Protein AF-A0AAU9XMS5-F1 (afdb_monomer)

Organism: NCBI:txid46732

Radius of gyration: 19.82 Å; Cα contacts (8 Å, |Δ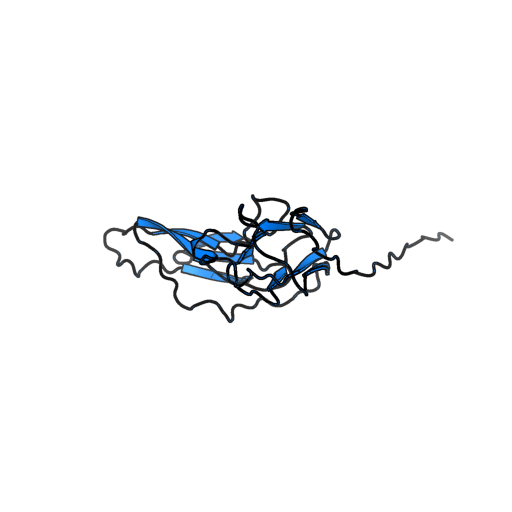i|>4): 409; chains: 1; bounding box: 49×38×70 Å

Foldseek 3Di:
DDDDDDDDDPDPFDWDFPQDCPVFKAFADFQWKKKWWWWKFQDPPDDDQQVVVQWWKWKFQDGDPVGATLDIDTDGTGHGDIAIHLTGMMGMDTGPVRRMDIDPPGTMTTDRQVDKFDKDQPPDDPDDDFDAQDWGKDFGNIHMPNQWWKFKDWPNHTDDTGSHRIDIDHQYDDPPDPSPPTDIDIDTD

Solvent-accessible surface area (backbone atoms only — not comparable to full-atom values): 11090 Å² total; per-residue (Å²): 135,90,80,81,88,77,84,82,81,84,76,80,82,62,74,42,73,59,85,59,76,85,68,40,56,50,75,43,53,88,69,17,15,32,41,33,36,38,16,39,29,41,61,84,89,55,85,83,50,39,65,81,69,64,37,36,41,38,35,22,45,20,75,45,92,86,33,39,42,60,45,77,48,58,54,55,73,45,72,78,47,70,51,41,12,68,35,32,25,28,15,47,43,64,27,95,80,59,70,66,44,79,40,88,53,36,33,34,34,58,38,54,64,88,62,68,43,76,73,43,60,93,81,55,72,95,73,84,91,72,54,76,75,34,84,30,70,51,79,45,70,72,42,28,31,43,33,40,36,30,36,32,22,55,74,82,45,79,76,44,80,39,56,33,28,62,45,81,45,72,44,64,86,53,91,93,51,66,94,82,69,80,50,71,46,79,43,81,87

Mean predicted aligned error: 8.68 Å

Secondary structure (DSSP, 8-state):
-------------PPEE---TTS-EEE--TTEEEEEEEEEE--TTS-S-TTTTT--EEEEESSSTTSEEEEEE--SEEEEEEEE-SSSEEEEEE-TT--PEEEEEEEEEEEETTS-EEEE-TT--S-----TTSEEEEE---EEESPPPEEEEETTEEEEEES-SEEEEE----TTS-TT---EEEEE-

InterPro domains:
  IPR000859 CUB domain [PF00431] (52-95)
  IPR013783 Immunoglobulin-like fold [G3DSA:2.60.40.10] (119-176)
  IPR035914 Spermadhesin, CUB domain superfamily [G3DSA:2.60.120.290] (7-112)
  IPR035914 Spermadhesin, CUB domain superfamily [SSF49854] (39-95)
  IPR036179 Immunoglobulin-like domain superfamily [SSF48726] (120-174)

pLDDT: mean 82.19, std 15.3, range [32.88, 95.81]

Structure (mmCIF, N/CA/C/O backbone):
data_AF-A0AAU9XMS5-F1
#
_entry.id   AF-A0AAU9XMS5-F1
#
loop_
_atom_site.group_PDB
_atom_site.id
_atom_site.type_symbol
_atom_site.label_atom_id
_atom_site.label_alt_id
_atom_site.label_comp_id
_atom_site.label_asym_id
_atom_site.label_entity_id
_atom_site.label_seq_id
_atom_site.pdbx_PDB_ins_code
_atom_site.Cartn_x
_atom_site.Cartn_y
_atom_site.Cartn_z
_atom_site.occupancy
_atom_site.B_iso_or_equiv
_atom_site.auth_seq_id
_atom_site.auth_comp_id
_atom_site.auth_asym_id
_atom_site.auth_atom_id
_atom_site.pdbx_PDB_model_num
ATOM 1 N N . MET A 1 1 ? 10.880 -22.302 -50.144 1.00 43.00 1 MET A N 1
ATOM 2 C CA . MET A 1 1 ? 10.849 -22.512 -48.681 1.00 43.00 1 MET A CA 1
ATOM 3 C C . MET A 1 1 ? 10.262 -21.270 -48.032 1.00 43.00 1 MET A C 1
ATOM 5 O O . MET A 1 1 ? 10.709 -20.180 -48.358 1.00 43.00 1 MET A O 1
ATOM 9 N N . LEU A 1 2 ? 9.232 -21.425 -47.195 1.00 32.88 2 LEU A N 1
ATOM 10 C CA . LEU A 1 2 ? 8.657 -20.337 -46.399 1.00 32.88 2 LEU A CA 1
ATOM 11 C C . LEU A 1 2 ? 9.494 -20.171 -45.129 1.00 32.88 2 LEU A C 1
ATOM 13 O O . LEU A 1 2 ? 9.656 -21.129 -44.379 1.00 32.88 2 LEU A O 1
ATOM 17 N N . TYR A 1 3 ? 10.008 -18.968 -44.899 1.00 42.84 3 TYR A N 1
ATOM 18 C CA . TYR A 1 3 ? 10.656 -18.602 -43.644 1.00 42.84 3 TYR A CA 1
ATOM 19 C C . TYR A 1 3 ? 9.717 -17.688 -42.865 1.00 42.84 3 TYR A C 1
ATOM 21 O O . TYR A 1 3 ? 9.217 -16.702 -43.403 1.00 42.84 3 TYR A O 1
ATOM 29 N N . VAL A 1 4 ? 9.477 -18.032 -41.601 1.00 40.06 4 VAL A N 1
ATOM 30 C CA . VAL A 1 4 ? 8.746 -17.189 -40.654 1.00 40.06 4 VAL A CA 1
ATOM 31 C C . VAL A 1 4 ? 9.768 -16.569 -39.716 1.00 40.06 4 VAL A C 1
ATOM 33 O O . VAL A 1 4 ? 10.530 -17.274 -39.057 1.00 40.06 4 VAL A O 1
ATOM 36 N N . SER A 1 5 ? 9.792 -15.243 -39.664 1.00 36.50 5 SER A N 1
ATOM 37 C CA . SER A 1 5 ? 10.568 -14.490 -38.689 1.00 36.50 5 SER A CA 1
ATOM 38 C 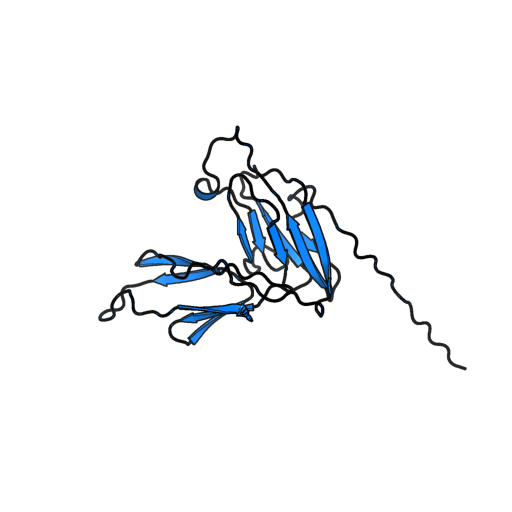C . SER A 1 5 ? 9.830 -14.485 -37.350 1.00 36.50 5 SER A C 1
ATOM 40 O O . SER A 1 5 ? 8.750 -13.915 -37.211 1.00 36.50 5 SER A O 1
ATOM 42 N N . VAL A 1 6 ? 10.426 -15.129 -36.346 1.00 45.91 6 VAL A N 1
ATOM 43 C CA . VAL A 1 6 ? 9.969 -15.065 -34.954 1.00 45.91 6 VAL A CA 1
ATOM 44 C C . VAL A 1 6 ? 10.848 -14.054 -34.227 1.00 45.91 6 VAL A C 1
ATOM 46 O O . VAL A 1 6 ? 12.042 -14.277 -34.039 1.00 45.91 6 VAL A O 1
ATOM 49 N N . ALA A 1 7 ? 10.270 -12.920 -33.838 1.00 38.06 7 ALA A N 1
ATOM 50 C CA . ALA A 1 7 ? 10.965 -11.936 -33.020 1.00 38.06 7 ALA A CA 1
ATOM 51 C C . ALA A 1 7 ? 10.996 -12.409 -31.559 1.00 38.06 7 ALA A C 1
ATOM 53 O O . ALA A 1 7 ? 9.951 -12.557 -30.926 1.00 38.06 7 ALA A O 1
ATOM 54 N N . ILE A 1 8 ? 12.192 -12.623 -31.008 1.00 43.31 8 ILE A N 1
ATOM 55 C CA . ILE A 1 8 ? 12.374 -12.855 -29.572 1.00 43.31 8 ILE A CA 1
ATOM 56 C C . ILE A 1 8 ? 12.516 -11.488 -28.906 1.00 43.31 8 ILE A C 1
ATOM 58 O O . ILE A 1 8 ? 13.516 -10.795 -29.089 1.00 43.31 8 ILE A O 1
ATOM 62 N N . LYS A 1 9 ? 11.508 -11.086 -28.130 1.00 40.91 9 LYS A N 1
ATOM 63 C CA . LYS A 1 9 ? 11.591 -9.890 -27.291 1.00 40.91 9 LYS A CA 1
ATOM 64 C C . LYS A 1 9 ? 12.276 -10.276 -25.978 1.00 40.91 9 LYS A C 1
ATOM 66 O O . LYS A 1 9 ? 11.655 -10.883 -25.111 1.00 40.91 9 LYS A O 1
ATOM 71 N N . VAL A 1 10 ? 13.565 -9.971 -25.847 1.00 44.84 10 VAL A N 1
ATOM 72 C CA . VAL A 1 10 ? 14.288 -10.128 -24.576 1.00 44.84 10 VAL A CA 1
ATOM 73 C C . VAL A 1 10 ? 13.918 -8.942 -23.687 1.00 44.84 10 VAL A C 1
ATOM 75 O O . VAL A 1 10 ? 14.431 -7.841 -23.865 1.00 44.84 10 VAL A O 1
ATOM 78 N N . GLU A 1 11 ? 12.978 -9.138 -22.767 1.00 51.47 11 GLU A N 1
ATOM 79 C CA . GLU A 1 11 ? 12.562 -8.109 -21.812 1.00 51.47 11 GLU A CA 1
ATOM 80 C C . GLU A 1 11 ? 13.334 -8.340 -20.506 1.00 51.47 11 GLU A C 1
ATOM 82 O O . GLU A 1 11 ? 13.018 -9.226 -19.714 1.00 51.47 11 GLU A O 1
ATOM 87 N N . VAL A 1 12 ? 14.413 -7.580 -20.297 1.00 51.91 12 VAL A N 1
ATOM 88 C CA . VAL A 1 12 ? 15.049 -7.498 -18.977 1.00 51.91 12 VAL A CA 1
ATOM 89 C C . VAL A 1 12 ? 14.040 -6.790 -18.074 1.00 51.91 12 VAL A C 1
ATOM 91 O O . VAL A 1 12 ? 13.843 -5.586 -18.220 1.00 51.91 12 VAL A O 1
ATOM 94 N N . GLN A 1 13 ? 13.359 -7.527 -17.188 1.00 58.94 13 GLN A N 1
ATOM 95 C CA . GLN A 1 13 ? 12.472 -6.956 -16.164 1.00 58.94 13 GLN A CA 1
ATOM 96 C C . GLN A 1 13 ? 13.302 -6.054 -15.242 1.00 58.94 13 GLN A C 1
ATOM 98 O O . GLN A 1 13 ? 13.871 -6.503 -14.248 1.00 58.94 13 GLN A O 1
ATOM 103 N N . SER A 1 14 ? 13.438 -4.780 -15.606 1.00 65.06 14 SER A N 1
ATOM 104 C CA . SER A 1 14 ? 14.148 -3.803 -14.796 1.00 65.06 14 SER A CA 1
ATOM 105 C C . SER A 1 14 ? 13.230 -3.289 -13.692 1.00 65.06 14 SER A C 1
ATOM 107 O O . SER A 1 14 ? 12.053 -2.984 -13.905 1.00 65.06 14 SER A O 1
ATOM 109 N N . ARG A 1 15 ? 13.784 -3.192 -12.482 1.00 85.06 15 ARG A N 1
ATOM 110 C CA . ARG A 1 15 ? 13.122 -2.527 -11.361 1.00 85.06 15 ARG A CA 1
ATOM 111 C C . ARG A 1 15 ? 12.910 -1.059 -11.699 1.00 85.06 15 ARG A C 1
ATOM 113 O O . ARG A 1 15 ? 13.846 -0.370 -12.099 1.00 85.06 15 ARG A O 1
ATOM 120 N N . GLN A 1 16 ? 11.694 -0.577 -11.485 1.00 88.75 16 GLN A N 1
ATOM 121 C CA . GLN A 1 16 ? 11.339 0.828 -11.631 1.00 88.75 16 GLN A CA 1
ATOM 122 C C . GLN A 1 16 ? 11.273 1.470 -10.247 1.00 88.75 16 GLN A C 1
ATOM 124 O O . GLN A 1 16 ? 10.593 0.960 -9.358 1.00 88.75 16 GLN A O 1
ATOM 129 N N . TYR A 1 17 ? 11.986 2.578 -10.047 1.00 86.88 17 TYR A N 1
ATOM 130 C CA . TYR A 1 17 ? 12.031 3.259 -8.754 1.00 86.88 17 TYR A CA 1
ATOM 131 C C . TYR A 1 17 ? 10.806 4.146 -8.531 1.00 86.88 17 TYR A C 1
ATOM 133 O O . TYR A 1 17 ? 10.416 4.937 -9.390 1.00 86.88 17 TYR A O 1
ATOM 141 N N . ILE A 1 18 ? 10.244 4.059 -7.330 1.00 86.25 18 ILE A N 1
ATOM 142 C CA . ILE A 1 18 ? 9.169 4.926 -6.851 1.00 86.25 18 ILE A CA 1
ATOM 143 C C . ILE A 1 18 ? 9.845 6.104 -6.155 1.00 86.25 18 ILE A C 1
ATOM 145 O O . ILE A 1 18 ? 10.183 6.028 -4.976 1.00 86.25 18 ILE A O 1
ATOM 149 N N . LEU A 1 19 ? 10.135 7.159 -6.914 1.00 73.19 19 LEU A N 1
ATOM 150 C CA . LEU A 1 19 ? 10.844 8.334 -6.394 1.00 73.19 19 LEU A CA 1
ATOM 151 C C . LEU A 1 19 ? 9.895 9.310 -5.693 1.00 73.19 19 LEU A C 1
ATOM 153 O O . LEU A 1 19 ? 10.230 9.857 -4.652 1.00 73.19 19 LEU A O 1
ATOM 157 N N . HIS A 1 20 ? 8.709 9.503 -6.266 1.00 69.88 20 HIS A N 1
ATOM 158 C CA . HIS A 1 20 ? 7.680 10.403 -5.758 1.00 69.88 20 HIS A CA 1
ATOM 159 C C . HIS A 1 20 ? 6.329 9.710 -5.912 1.00 69.88 20 HIS A C 1
ATOM 161 O O . HIS A 1 20 ? 6.027 9.172 -6.980 1.00 69.88 20 HIS A O 1
ATOM 167 N N . LEU A 1 21 ? 5.500 9.738 -4.866 1.00 67.75 21 LEU A N 1
ATOM 168 C CA . LEU A 1 21 ? 4.153 9.156 -4.910 1.00 67.75 21 LEU A CA 1
ATOM 169 C C . LEU A 1 21 ? 3.166 10.002 -5.732 1.00 67.75 21 LEU A C 1
ATOM 171 O O . LEU A 1 21 ? 2.026 9.599 -5.903 1.00 67.75 21 LEU A O 1
ATOM 175 N N . GLU A 1 22 ? 3.604 11.130 -6.296 1.00 59.44 22 GLU A N 1
ATOM 176 C CA . GLU A 1 22 ? 2.797 12.033 -7.126 1.00 59.44 22 GLU A CA 1
ATOM 177 C C . GLU A 1 22 ? 2.320 11.392 -8.446 1.00 59.44 22 GLU A C 1
ATOM 179 O O . GLU A 1 22 ? 1.247 11.731 -8.942 1.00 59.44 22 GLU A O 1
ATOM 184 N N . LYS A 1 23 ? 3.048 10.400 -8.989 1.00 57.81 23 LYS A N 1
ATOM 185 C CA . LYS A 1 23 ? 2.584 9.556 -10.110 1.00 57.81 23 LYS A CA 1
ATOM 186 C C . LYS A 1 23 ? 1.890 8.310 -9.554 1.00 57.81 23 LYS A C 1
ATOM 188 O O . LYS A 1 23 ? 2.458 7.224 -9.526 1.00 57.81 23 LYS A O 1
ATOM 193 N N . THR A 1 24 ? 0.662 8.478 -9.074 1.00 75.94 24 THR A N 1
ATOM 194 C CA . THR A 1 24 ? -0.120 7.509 -8.275 1.00 75.94 24 THR A CA 1
ATOM 195 C C . THR A 1 24 ? -0.644 6.290 -9.058 1.00 75.94 24 THR A C 1
ATOM 197 O O . THR A 1 24 ? -1.705 5.758 -8.761 1.00 75.94 24 THR A O 1
ATOM 200 N N . GLN A 1 25 ? 0.080 5.797 -10.063 1.00 88.56 25 GLN A N 1
ATOM 201 C CA . GLN A 1 25 ? -0.262 4.576 -10.799 1.00 88.56 25 GLN A CA 1
ATOM 202 C C . GLN A 1 25 ? 1.012 3.833 -11.193 1.00 88.56 25 GLN A C 1
ATOM 204 O O . GLN A 1 25 ? 1.836 4.351 -11.944 1.00 88.56 25 GLN A O 1
ATOM 209 N N . LEU A 1 26 ? 1.149 2.596 -10.725 1.00 92.75 26 LEU A N 1
ATOM 210 C CA . LEU A 1 26 ? 2.189 1.671 -11.156 1.00 92.75 26 LEU A CA 1
ATOM 211 C C . LEU A 1 26 ? 1.631 0.808 -12.279 1.00 92.75 26 LEU A C 1
ATOM 213 O O . LEU A 1 26 ? 0.527 0.265 -12.168 1.00 92.75 26 LEU A O 1
ATOM 217 N N . LYS A 1 27 ? 2.398 0.673 -13.358 1.00 93.19 27 LYS A N 1
ATOM 218 C CA . LYS A 1 27 ? 1.985 -0.066 -14.548 1.00 93.19 27 LYS A CA 1
ATOM 219 C C . LYS A 1 27 ? 3.115 -0.949 -15.054 1.00 93.19 27 LYS A C 1
ATOM 221 O O . LYS A 1 27 ? 4.244 -0.490 -15.202 1.00 93.19 27 LYS A O 1
ATOM 226 N N . VAL A 1 28 ? 2.778 -2.196 -15.357 1.00 92.88 28 VAL A N 1
ATOM 227 C CA . VAL A 1 28 ? 3.687 -3.203 -15.932 1.00 92.88 28 VAL A CA 1
ATOM 228 C C . VAL A 1 28 ? 3.129 -3.733 -17.256 1.00 92.88 28 VAL A C 1
ATOM 230 O O . VAL A 1 28 ? 2.090 -3.252 -17.730 1.00 92.88 28 VAL A O 1
ATOM 233 N N . ALA A 1 29 ? 3.822 -4.675 -17.902 1.00 93.31 29 ALA A N 1
ATOM 234 C CA . ALA A 1 29 ? 3.362 -5.217 -19.173 1.00 93.31 29 ALA A CA 1
ATOM 235 C C . ALA A 1 29 ? 2.063 -6.022 -18.999 1.00 93.31 29 ALA A C 1
ATOM 237 O O . ALA A 1 29 ? 1.720 -6.523 -17.925 1.00 93.31 29 ALA A O 1
ATOM 238 N N . ARG A 1 30 ? 1.294 -6.154 -20.084 1.00 92.19 30 ARG A N 1
ATOM 239 C CA . ARG A 1 30 ? 0.121 -7.039 -20.081 1.00 92.19 30 ARG A CA 1
ATOM 240 C C . ARG A 1 30 ? 0.588 -8.488 -19.937 1.00 92.19 30 ARG A C 1
ATOM 242 O O . ARG A 1 30 ? 1.553 -8.883 -20.576 1.00 92.19 30 ARG A O 1
ATOM 249 N N . GLY A 1 31 ? -0.125 -9.273 -19.131 1.00 91.25 31 GLY A N 1
ATOM 250 C CA . GLY A 1 31 ? 0.289 -10.637 -18.773 1.00 91.25 31 GLY A CA 1
ATOM 251 C C . GLY A 1 31 ? 1.186 -10.703 -17.532 1.00 91.25 31 GLY A C 1
ATOM 252 O O . GLY A 1 31 ? 1.504 -11.798 -17.071 1.00 91.25 31 GLY A O 1
ATOM 253 N N . GLU A 1 32 ? 1.533 -9.551 -16.954 1.00 94.38 32 GLU A N 1
ATOM 254 C CA . GLU A 1 32 ? 2.237 -9.444 -15.681 1.00 94.38 32 GLU A CA 1
ATOM 255 C C . GLU A 1 32 ? 1.338 -8.858 -14.587 1.00 94.38 32 GLU A C 1
ATOM 257 O O . GLU A 1 32 ? 0.359 -8.153 -14.859 1.00 94.38 32 GLU A O 1
ATOM 262 N N . TYR A 1 33 ? 1.700 -9.126 -13.337 1.00 95.38 33 TYR A N 1
ATOM 263 C CA . TYR A 1 33 ? 1.223 -8.396 -12.173 1.00 95.38 33 TYR A CA 1
ATOM 264 C C . TYR A 1 33 ? 2.337 -7.526 -11.586 1.00 95.38 33 TYR A C 1
ATOM 266 O O . TYR A 1 33 ? 3.522 -7.814 -11.751 1.00 95.38 33 TYR A O 1
ATOM 274 N N . VAL A 1 34 ? 1.957 -6.444 -10.911 1.00 95.38 34 VAL A N 1
ATOM 275 C CA . VAL A 1 34 ? 2.887 -5.542 -10.228 1.00 95.38 34 VAL A CA 1
ATOM 276 C C . VAL A 1 34 ? 3.323 -6.196 -8.924 1.00 95.38 34 VAL A C 1
ATOM 278 O O . VAL A 1 34 ? 2.477 -6.512 -8.091 1.00 95.38 34 VAL A O 1
ATOM 281 N N . GLU A 1 35 ? 4.625 -6.358 -8.716 1.00 95.56 35 GLU A N 1
ATOM 282 C CA . GLU A 1 35 ? 5.223 -6.607 -7.405 1.00 95.56 35 GLU A CA 1
ATOM 283 C C . GLU A 1 35 ? 5.958 -5.344 -6.967 1.00 95.56 35 GLU A C 1
ATOM 285 O O . GLU A 1 35 ? 6.903 -4.902 -7.616 1.00 95.56 35 GLU A O 1
ATOM 290 N N . MET A 1 36 ? 5.505 -4.748 -5.870 1.00 93.56 36 MET A N 1
ATOM 291 C CA . MET A 1 36 ? 6.091 -3.546 -5.296 1.00 93.56 36 MET A CA 1
ATOM 292 C C . MET A 1 36 ? 6.782 -3.881 -3.981 1.00 93.56 36 MET A C 1
ATOM 294 O O . MET A 1 36 ? 6.213 -4.591 -3.153 1.00 93.56 36 MET A O 1
ATOM 298 N N . ALA A 1 37 ? 7.956 -3.292 -3.768 1.00 93.69 37 ALA A N 1
ATOM 299 C CA . ALA A 1 37 ? 8.632 -3.231 -2.484 1.00 93.69 37 ALA A CA 1
ATOM 300 C C . ALA A 1 37 ? 8.813 -1.764 -2.080 1.00 93.69 37 ALA A C 1
ATOM 302 O O . ALA A 1 37 ? 9.482 -0.993 -2.774 1.00 93.69 37 ALA A O 1
ATOM 303 N N . LEU A 1 38 ? 8.218 -1.391 -0.950 1.00 92.62 38 LEU A N 1
ATOM 304 C CA . LEU A 1 38 ? 8.226 -0.024 -0.452 1.00 92.62 38 LEU A CA 1
ATOM 305 C C . LEU A 1 38 ? 8.630 0.020 1.021 1.00 92.62 38 LEU A C 1
ATOM 307 O O . LEU A 1 38 ? 8.201 -0.806 1.826 1.00 92.62 38 LEU A O 1
ATOM 311 N N . SER A 1 39 ? 9.434 1.009 1.387 1.00 93.38 39 SER A N 1
ATOM 312 C CA . SER A 1 39 ? 9.698 1.372 2.774 1.00 93.38 39 SER A CA 1
ATOM 313 C C . SER A 1 39 ? 9.509 2.867 2.943 1.00 93.38 39 SER A C 1
ATOM 315 O O . SER A 1 39 ? 9.892 3.660 2.081 1.00 93.38 39 SER A O 1
ATOM 317 N N . PHE A 1 40 ? 8.857 3.247 4.033 1.00 92.06 40 PHE A N 1
ATOM 318 C CA . PHE A 1 40 ? 8.497 4.630 4.282 1.00 92.06 40 PHE A CA 1
ATOM 319 C C . PHE A 1 40 ? 8.424 4.926 5.774 1.00 92.06 40 PHE A C 1
ATOM 321 O O . PHE A 1 40 ? 8.133 4.059 6.602 1.00 92.06 40 PHE A O 1
ATOM 328 N N . MET A 1 41 ? 8.757 6.162 6.123 1.00 92.62 41 MET A N 1
ATOM 329 C CA . MET A 1 41 ? 8.831 6.604 7.506 1.00 92.62 41 MET A CA 1
ATOM 330 C C . MET A 1 41 ? 8.242 7.990 7.683 1.00 92.62 41 MET A C 1
ATOM 332 O O . MET A 1 41 ? 8.316 8.838 6.795 1.00 92.62 41 MET A O 1
ATOM 336 N N . LEU A 1 42 ? 7.680 8.211 8.865 1.00 91.88 42 LEU A N 1
ATOM 337 C CA . LEU A 1 42 ? 7.342 9.533 9.353 1.00 91.88 42 LEU A CA 1
ATOM 338 C C . LEU A 1 42 ? 8.477 9.986 10.284 1.00 91.88 42 LEU A C 1
ATOM 340 O O . LEU A 1 42 ? 8.719 9.314 11.294 1.00 91.88 42 LEU A O 1
ATOM 344 N N . PRO A 1 43 ? 9.186 11.084 9.972 1.00 91.88 43 PRO A N 1
ATOM 345 C CA . PRO A 1 43 ? 10.266 11.577 10.816 1.00 91.88 43 PRO A CA 1
ATOM 346 C C . PRO A 1 43 ? 9.860 11.766 12.283 1.00 91.88 43 PRO A C 1
ATOM 348 O O . PRO A 1 43 ? 8.750 12.200 12.592 1.00 91.88 43 PRO A O 1
ATOM 351 N N . SER A 1 44 ? 10.772 11.452 13.205 1.00 89.88 44 SER A N 1
ATOM 352 C CA . SER A 1 44 ? 10.510 11.507 14.652 1.00 89.88 44 SER A CA 1
ATOM 353 C C . SER A 1 44 ? 10.218 12.918 15.161 1.00 89.88 44 SER A C 1
ATOM 355 O O . SER A 1 44 ? 9.435 13.065 16.094 1.00 89.88 44 SER A O 1
ATOM 357 N N . TYR A 1 45 ? 10.790 13.944 14.524 1.00 90.19 45 TYR A N 1
ATOM 358 C CA . TYR A 1 45 ? 10.540 15.348 14.856 1.00 90.19 45 TYR A CA 1
ATOM 359 C C . TYR A 1 45 ? 9.124 15.819 14.486 1.00 90.19 45 TYR A C 1
ATOM 361 O O . TYR A 1 45 ? 8.687 16.860 14.968 1.00 90.19 45 TYR A O 1
ATOM 369 N N . LEU A 1 46 ? 8.394 15.075 13.644 1.00 88.75 46 LEU A N 1
ATOM 370 C CA . LEU A 1 46 ? 6.997 15.376 13.356 1.00 88.75 46 LEU A CA 1
ATOM 371 C C . LEU A 1 46 ? 6.114 14.876 14.503 1.00 88.75 46 LEU A C 1
ATOM 373 O O . LEU A 1 46 ? 6.118 13.688 14.869 1.00 88.75 46 LEU A O 1
ATOM 377 N N . SER A 1 47 ? 5.331 15.804 15.049 1.00 87.56 47 SER A N 1
ATOM 378 C CA . SER A 1 47 ? 4.295 15.506 16.027 1.00 87.56 47 SER A CA 1
ATOM 379 C C . SER A 1 47 ? 3.162 14.698 15.392 1.00 87.56 47 SER A C 1
ATOM 381 O O . SER A 1 47 ? 2.938 14.721 14.173 1.00 87.56 47 SER A O 1
ATOM 383 N N . GLY A 1 48 ? 2.464 13.958 16.251 1.00 86.25 48 GLY A N 1
ATOM 384 C CA . GLY A 1 48 ? 1.295 13.189 15.863 1.00 86.25 48 GLY A CA 1
ATOM 385 C C . GLY A 1 48 ? 1.421 11.678 16.031 1.00 86.25 48 GLY A C 1
ATOM 386 O O . GLY A 1 48 ? 2.496 11.118 16.278 1.00 86.25 48 GLY A O 1
ATOM 387 N N . VAL A 1 49 ? 0.283 11.016 15.887 1.00 87.94 49 VAL A N 1
ATOM 388 C CA . VAL A 1 49 ? 0.103 9.569 15.896 1.00 87.94 49 VAL A CA 1
ATOM 389 C C . VAL A 1 49 ? -0.432 9.182 14.511 1.00 87.94 49 VAL A C 1
ATOM 391 O O . VAL A 1 49 ? -1.618 9.374 14.263 1.00 87.94 49 VAL A O 1
ATOM 394 N N . PRO A 1 50 ? 0.393 8.626 13.596 1.00 87.25 50 PRO A N 1
ATOM 395 C CA . PRO A 1 50 ? 0.063 8.533 12.170 1.00 87.25 50 PRO A CA 1
ATOM 396 C C . PRO A 1 50 ? -1.338 7.976 11.870 1.00 87.25 50 PRO A C 1
ATOM 398 O O . PRO A 1 50 ? -2.142 8.617 11.203 1.00 87.25 50 PRO A O 1
ATOM 401 N N . CYS A 1 51 ? -1.671 6.818 12.443 1.00 86.94 51 CYS A N 1
ATOM 402 C CA . CYS A 1 51 ? -2.962 6.167 12.228 1.00 86.94 51 CYS A CA 1
ATOM 403 C C . CYS A 1 51 ? -4.156 6.962 12.784 1.00 86.94 51 CYS A C 1
ATOM 405 O O . CYS A 1 51 ? -5.246 6.886 12.224 1.00 86.94 51 CYS A O 1
ATOM 407 N N . ALA A 1 52 ? -3.967 7.695 13.886 1.00 88.00 52 ALA A N 1
ATOM 408 C CA . ALA A 1 52 ? -5.018 8.503 14.504 1.00 88.00 52 ALA A CA 1
ATOM 409 C C . ALA A 1 52 ? -5.184 9.857 13.796 1.00 88.00 52 ALA A C 1
ATOM 411 O O . ALA A 1 52 ? -6.299 10.355 13.676 1.00 88.00 52 ALA A O 1
ATOM 412 N N . ASP A 1 53 ? -4.096 10.399 13.249 1.00 89.06 53 ASP A N 1
ATOM 413 C CA . ASP A 1 53 ? -4.061 11.687 12.549 1.00 89.06 53 ASP A CA 1
ATOM 414 C C . ASP A 1 53 ? -4.371 11.565 11.053 1.00 89.06 53 ASP A C 1
ATOM 416 O O . ASP A 1 53 ? -4.051 12.459 10.268 1.00 89.06 53 ASP A O 1
ATOM 420 N N . ASN A 1 54 ? -4.976 10.448 10.638 1.00 88.50 54 ASN A N 1
ATOM 421 C CA . ASN A 1 54 ? -5.343 10.198 9.249 1.00 88.50 54 ASN A CA 1
ATOM 422 C C . ASN A 1 54 ? -4.130 10.259 8.290 1.00 88.50 54 ASN A C 1
ATOM 424 O O . ASN A 1 54 ? -4.274 10.646 7.132 1.00 88.50 54 ASN A O 1
ATOM 428 N N . GLU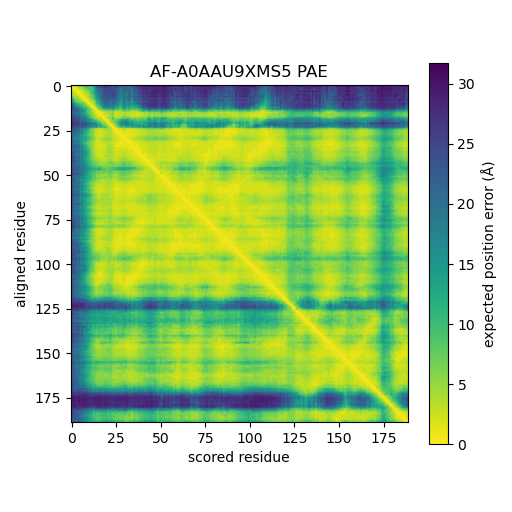 A 1 55 ? -2.944 9.867 8.772 1.00 90.81 55 GLU A N 1
ATOM 429 C CA . GLU A 1 55 ? -1.702 9.736 8.008 1.00 90.81 55 GLU A CA 1
ATOM 430 C C . GLU A 1 55 ? -1.493 8.269 7.613 1.00 90.81 55 GLU A C 1
ATOM 432 O O . GLU A 1 55 ? -1.233 7.404 8.456 1.00 90.81 55 GLU A O 1
ATOM 437 N N . TYR A 1 56 ? -1.614 7.972 6.324 1.00 91.56 56 TYR A N 1
ATOM 438 C CA . TYR A 1 56 ? -1.531 6.605 5.821 1.00 91.56 56 TYR A CA 1
ATOM 439 C C . TYR A 1 56 ? -1.129 6.555 4.349 1.00 91.56 56 TYR A C 1
ATOM 441 O O . TYR A 1 56 ? -1.303 7.508 3.591 1.00 91.56 56 TYR A O 1
ATOM 449 N N . LEU A 1 57 ? -0.636 5.389 3.944 1.00 92.00 57 LEU A N 1
ATOM 450 C CA . LEU A 1 57 ? -0.503 4.980 2.558 1.00 92.00 57 LEU A CA 1
ATOM 451 C C . LEU A 1 57 ? -1.619 3.992 2.214 1.00 92.00 57 LEU A C 1
ATOM 453 O O . LEU A 1 57 ? -1.726 2.919 2.806 1.00 92.00 57 LEU A O 1
ATOM 457 N N . GLU A 1 58 ? -2.426 4.339 1.225 1.00 93.19 58 GLU A N 1
ATOM 458 C CA . GLU A 1 58 ? -3.438 3.474 0.637 1.00 93.19 58 GLU A CA 1
ATOM 459 C C . GLU A 1 58 ? -2.885 2.795 -0.619 1.00 93.19 58 GLU A C 1
ATOM 461 O O . GLU A 1 58 ? -2.295 3.450 -1.479 1.00 93.19 58 GLU A O 1
ATOM 466 N N . ILE A 1 59 ? -3.086 1.481 -0.734 1.00 94.12 59 ILE A N 1
ATOM 467 C CA . ILE A 1 59 ? -2.676 0.682 -1.894 1.00 94.12 59 ILE A CA 1
ATOM 468 C C . ILE A 1 59 ? -3.895 -0.069 -2.423 1.00 94.12 59 ILE A C 1
ATOM 470 O O . ILE A 1 59 ? -4.603 -0.744 -1.668 1.00 94.12 59 ILE A O 1
ATOM 474 N N . ARG A 1 60 ? -4.135 0.017 -3.731 1.00 94.94 60 ARG A N 1
ATOM 475 C CA . ARG A 1 60 ? -5.269 -0.608 -4.415 1.00 94.94 60 ARG A CA 1
ATOM 476 C C . ARG A 1 60 ? -4.847 -1.442 -5.613 1.00 94.94 60 ARG A C 1
ATOM 478 O O . ARG A 1 60 ? -3.896 -1.128 -6.325 1.00 94.94 60 ARG A O 1
ATOM 485 N N . ASP A 1 61 ? -5.618 -2.493 -5.841 1.00 95.81 61 ASP A N 1
ATOM 486 C CA . ASP A 1 61 ? -5.446 -3.459 -6.915 1.00 95.81 61 ASP A CA 1
ATOM 487 C C . ASP A 1 61 ? -6.170 -3.016 -8.188 1.00 95.81 61 ASP A C 1
ATOM 489 O O . ASP A 1 61 ? -7.274 -3.470 -8.497 1.00 95.81 61 ASP A O 1
ATOM 493 N N . GLY A 1 62 ? -5.578 -2.064 -8.900 1.00 95.06 62 GLY A N 1
ATOM 494 C CA . GLY A 1 62 ? -6.122 -1.577 -10.156 1.00 95.06 62 GLY A CA 1
ATOM 495 C C . GLY A 1 62 ? -5.603 -0.200 -10.526 1.00 95.06 62 GLY A C 1
ATOM 496 O O . GLY A 1 62 ? -4.563 0.248 -10.056 1.00 95.06 62 GLY A O 1
ATOM 497 N N . TYR A 1 63 ? -6.336 0.460 -11.416 1.00 93.00 63 TYR A N 1
ATOM 498 C CA . TYR A 1 63 ? -5.900 1.705 -12.044 1.00 93.00 63 TYR A CA 1
ATOM 499 C C . TYR A 1 63 ? -6.225 2.965 -11.222 1.00 93.00 63 TYR A C 1
ATOM 501 O O . TYR A 1 63 ? -5.574 3.990 -11.386 1.00 93.00 63 TYR A O 1
ATOM 509 N N . ASN A 1 64 ? -7.239 2.942 -10.355 1.00 92.81 64 ASN A N 1
ATOM 510 C CA . ASN A 1 64 ? -7.741 4.151 -9.696 1.00 92.81 64 ASN A CA 1
ATOM 511 C C . ASN A 1 64 ? -8.276 3.877 -8.278 1.00 92.81 64 ASN A C 1
ATOM 513 O O . ASN A 1 64 ? -8.289 2.744 -7.803 1.00 92.81 64 ASN A O 1
ATOM 517 N N . GLN A 1 65 ? -8.792 4.923 -7.632 1.00 91.44 65 GLN A N 1
ATOM 518 C CA . GLN A 1 65 ? -9.357 4.877 -6.278 1.00 91.44 65 GLN A CA 1
ATOM 519 C C . GLN A 1 65 ? -10.598 3.979 -6.100 1.00 91.44 65 GLN A C 1
ATOM 521 O O . GLN A 1 65 ? -10.931 3.625 -4.974 1.00 91.44 65 GLN A O 1
ATOM 526 N N . SER A 1 66 ? -11.295 3.605 -7.180 1.00 92.50 66 SER A N 1
ATOM 527 C CA . SER A 1 66 ? -12.442 2.680 -7.115 1.00 92.50 66 SER A CA 1
ATOM 528 C C . SER A 1 66 ? -12.024 1.206 -7.091 1.00 92.50 66 SER A C 1
ATOM 530 O O . SER A 1 66 ? -12.850 0.334 -6.836 1.00 92.50 66 SER A O 1
ATOM 532 N N . ALA A 1 67 ? -10.741 0.921 -7.337 1.00 94.31 67 ALA A N 1
ATOM 533 C CA . ALA A 1 67 ? -10.202 -0.428 -7.320 1.00 94.31 67 ALA A CA 1
ATOM 534 C C . ALA A 1 67 ? -10.213 -1.053 -5.913 1.00 94.31 67 ALA A C 1
ATOM 536 O O . ALA A 1 67 ? -10.290 -0.359 -4.892 1.00 94.31 67 ALA A O 1
ATOM 537 N N . ASN A 1 68 ? -10.101 -2.382 -5.857 1.00 93.88 68 ASN A N 1
ATOM 538 C CA . ASN A 1 68 ? -10.116 -3.133 -4.603 1.00 93.88 68 ASN A CA 1
ATOM 539 C C . ASN A 1 68 ? -8.971 -2.695 -3.685 1.00 93.88 68 ASN A C 1
ATOM 541 O O . ASN A 1 68 ? -7.832 -2.541 -4.119 1.00 93.88 68 ASN A O 1
ATOM 545 N N . LEU A 1 69 ? -9.262 -2.518 -2.398 1.00 92.75 69 LEU A N 1
ATOM 546 C CA . LEU A 1 69 ? -8.267 -2.095 -1.417 1.00 92.75 69 LEU A CA 1
ATOM 547 C C . LEU A 1 69 ? -7.351 -3.265 -1.037 1.00 92.75 69 LEU A C 1
ATOM 549 O O . LEU A 1 69 ? -7.835 -4.209 -0.416 1.00 92.75 69 LEU A O 1
ATOM 553 N N . LEU A 1 70 ? -6.055 -3.175 -1.351 1.00 93.12 70 LEU A N 1
ATOM 554 C CA . LEU A 1 70 ? -5.025 -4.137 -0.926 1.00 93.12 70 LEU A CA 1
ATOM 555 C C . LEU A 1 70 ? -4.522 -3.859 0.491 1.00 93.12 70 LEU A C 1
ATOM 55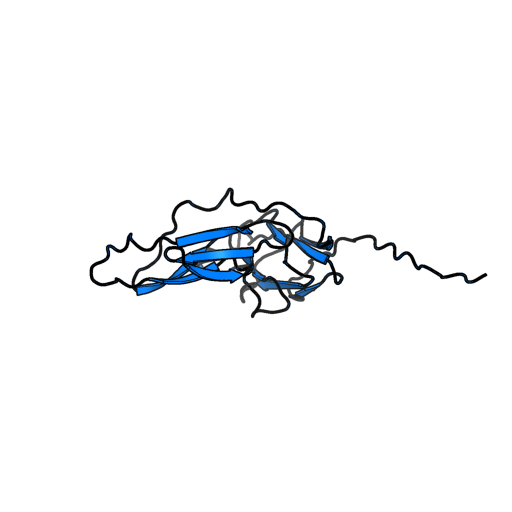7 O O . LEU A 1 70 ? -4.039 -4.761 1.169 1.00 93.12 70 LEU A O 1
ATOM 561 N N . GLY A 1 71 ? -4.627 -2.614 0.950 1.00 90.38 71 GLY A N 1
ATOM 562 C CA . GLY A 1 71 ? -4.343 -2.264 2.334 1.00 90.38 71 GLY A CA 1
ATOM 563 C C . GLY A 1 71 ? -4.222 -0.766 2.566 1.00 90.38 71 GLY A C 1
ATOM 564 O O . GLY A 1 71 ? -4.020 0.013 1.634 1.00 90.38 71 GLY A O 1
ATOM 565 N N . VAL A 1 72 ? -4.349 -0.394 3.837 1.00 90.50 72 VAL A N 1
ATOM 566 C CA . VAL A 1 72 ? -4.041 0.937 4.360 1.00 90.50 72 VAL A CA 1
ATOM 567 C C . VAL A 1 72 ? -2.948 0.747 5.396 1.00 90.50 72 VAL A C 1
ATOM 569 O O . VAL A 1 72 ? -3.106 -0.055 6.314 1.00 90.50 72 VAL A O 1
ATOM 572 N N . PHE A 1 73 ? -1.841 1.454 5.225 1.00 90.94 73 PHE A N 1
ATOM 573 C CA . PHE A 1 73 ? -0.643 1.281 6.030 1.00 90.94 73 PHE A CA 1
ATOM 574 C C . PHE A 1 73 ? -0.316 2.588 6.733 1.00 90.94 73 PHE A C 1
ATOM 576 O O . PHE A 1 73 ? -0.168 3.626 6.093 1.00 90.94 73 PHE A O 1
ATOM 583 N N . CYS A 1 74 ? -0.201 2.527 8.051 1.00 91.50 74 CYS A N 1
ATOM 584 C CA . CYS A 1 74 ? 0.139 3.657 8.899 1.00 91.50 74 CYS A CA 1
ATOM 585 C C . CYS A 1 74 ? 1.084 3.184 10.006 1.00 91.50 74 CYS A C 1
ATOM 587 O O . CYS A 1 74 ? 1.082 2.020 10.403 1.00 91.50 74 CYS A O 1
ATOM 589 N N . GLY A 1 75 ? 1.929 4.088 10.481 1.00 90.50 75 GLY A N 1
ATOM 590 C CA . GLY A 1 75 ? 3.016 3.783 11.408 1.00 90.50 75 GLY A CA 1
ATOM 591 C C . GLY A 1 75 ? 4.190 4.732 11.208 1.00 90.50 75 GLY A C 1
ATOM 592 O O . GLY A 1 75 ? 4.290 5.385 10.173 1.00 90.50 75 GLY A O 1
ATOM 593 N N . ARG A 1 76 ? 5.071 4.862 12.203 1.00 91.00 76 ARG A N 1
ATOM 594 C CA . ARG A 1 76 ? 6.229 5.770 12.093 1.00 91.00 76 ARG A CA 1
ATOM 595 C C . ARG A 1 76 ? 7.349 5.203 11.227 1.00 91.00 76 ARG A C 1
ATOM 597 O O . ARG A 1 76 ? 8.047 5.971 10.577 1.00 91.00 76 ARG A O 1
ATOM 604 N N . TYR A 1 77 ? 7.514 3.886 11.204 1.00 91.12 77 TYR A N 1
ATOM 605 C CA . TYR A 1 77 ? 8.566 3.230 10.439 1.00 91.12 77 TYR A CA 1
ATOM 606 C C . TYR A 1 77 ? 8.038 1.918 9.867 1.00 91.12 77 TYR A C 1
ATOM 608 O O . TYR A 1 77 ? 7.802 0.969 10.611 1.00 91.12 77 TYR A O 1
ATOM 616 N N . ILE A 1 78 ? 7.818 1.882 8.553 1.00 91.94 78 ILE A N 1
ATOM 617 C CA . ILE A 1 78 ? 7.352 0.698 7.833 1.00 91.94 78 ILE A CA 1
ATOM 618 C C . ILE A 1 78 ? 8.444 0.298 6.852 1.00 91.94 78 ILE A C 1
ATOM 620 O O . ILE A 1 78 ? 8.806 1.057 5.952 1.00 91.94 78 ILE A O 1
ATOM 624 N N . LYS A 1 79 ? 8.983 -0.905 7.043 1.00 92.75 79 LYS A N 1
ATOM 625 C CA . LYS A 1 79 ? 10.077 -1.448 6.241 1.00 92.75 79 LYS A CA 1
ATOM 626 C C . LYS A 1 79 ? 9.617 -2.698 5.508 1.00 92.75 79 LYS A C 1
ATOM 628 O O . LYS A 1 79 ? 8.881 -3.503 6.068 1.00 92.75 79 LYS A O 1
ATOM 633 N N . SER A 1 80 ? 10.112 -2.874 4.286 1.00 88.50 80 SER A N 1
ATOM 634 C CA . SER A 1 80 ? 9.902 -4.084 3.484 1.00 88.50 80 SER A CA 1
ATOM 635 C C . SER A 1 80 ? 8.425 -4.404 3.231 1.00 88.50 80 SER A C 1
ATOM 637 O O . SER A 1 80 ? 8.042 -5.571 3.203 1.00 88.50 80 SER A O 1
ATOM 639 N N . LEU A 1 81 ? 7.590 -3.383 3.014 1.00 91.75 81 LEU A N 1
ATOM 640 C CA . LEU A 1 81 ? 6.212 -3.606 2.598 1.00 91.75 81 LEU A CA 1
ATOM 641 C C . LEU A 1 81 ? 6.213 -4.145 1.168 1.00 91.75 81 LEU A C 1
ATOM 643 O O . LEU A 1 81 ? 6.480 -3.405 0.219 1.00 91.75 81 LEU A O 1
ATOM 647 N N . ILE A 1 82 ? 5.899 -5.430 1.019 1.00 92.25 82 ILE A N 1
ATOM 648 C CA . ILE A 1 82 ? 5.757 -6.067 -0.288 1.00 92.25 82 ILE A CA 1
ATOM 649 C C . ILE A 1 82 ? 4.279 -6.220 -0.599 1.00 92.25 82 ILE A C 1
ATOM 651 O O . ILE A 1 82 ? 3.550 -6.889 0.131 1.00 92.25 82 ILE A O 1
ATOM 655 N N . ARG A 1 83 ? 3.815 -5.635 -1.701 1.00 93.44 83 ARG A N 1
ATOM 656 C CA . ARG A 1 83 ? 2.443 -5.836 -2.176 1.00 93.44 83 ARG A CA 1
ATOM 657 C C . ARG A 1 83 ? 2.427 -6.201 -3.640 1.00 93.44 83 ARG A C 1
ATOM 659 O O . ARG A 1 83 ? 3.267 -5.766 -4.423 1.00 93.44 83 ARG A O 1
ATOM 666 N N . ARG A 1 84 ? 1.464 -7.047 -3.982 1.00 95.00 84 ARG A N 1
ATOM 667 C CA . ARG A 1 84 ? 1.271 -7.566 -5.328 1.00 95.00 84 ARG A CA 1
ATOM 668 C C . ARG A 1 84 ? -0.134 -7.220 -5.774 1.00 95.00 84 ARG A C 1
ATOM 670 O O . ARG A 1 84 ? -1.038 -7.235 -4.944 1.00 95.00 84 ARG A O 1
ATOM 677 N N . SER A 1 85 ? -0.302 -6.866 -7.039 1.00 95.81 85 SER A N 1
ATOM 678 C CA . SER A 1 85 ? -1.616 -6.703 -7.669 1.00 95.81 85 SER A CA 1
ATOM 679 C C . SER A 1 85 ? -2.075 -8.025 -8.286 1.00 95.81 85 SER A C 1
ATOM 681 O O . SER A 1 85 ? -1.295 -8.969 -8.415 1.00 95.81 85 SER A O 1
ATOM 683 N N . SER A 1 86 ? -3.346 -8.124 -8.666 1.00 95.19 86 SER A N 1
ATOM 684 C CA . SER A 1 86 ? -3.873 -9.244 -9.456 1.00 95.19 86 SER A CA 1
ATOM 685 C C . SER A 1 86 ? -3.707 -9.041 -10.963 1.00 95.19 86 SER A C 1
ATOM 687 O O . SER A 1 86 ? -3.905 -9.972 -11.742 1.00 95.19 86 SER A O 1
ATOM 689 N N . GLY A 1 87 ? -3.331 -7.832 -11.387 1.00 94.94 87 GLY A N 1
ATOM 690 C CA . GLY A 1 87 ? -3.122 -7.489 -12.790 1.00 94.94 87 GLY A CA 1
ATOM 691 C C . GLY A 1 87 ? -2.036 -6.441 -12.998 1.00 94.94 87 GLY A C 1
ATOM 692 O O . GLY A 1 87 ? -1.267 -6.115 -12.103 1.00 94.94 87 GLY A O 1
ATOM 693 N N . HIS A 1 88 ? -1.989 -5.869 -14.192 1.00 95.00 88 HIS A N 1
ATOM 694 C CA . HIS A 1 88 ? -0.885 -5.018 -14.642 1.00 95.00 88 HIS A CA 1
ATOM 695 C C . HIS A 1 88 ? -0.938 -3.562 -14.136 1.00 95.00 88 HIS A C 1
ATOM 697 O O . HIS A 1 88 ? -0.158 -2.729 -14.597 1.00 95.00 88 HIS A O 1
ATOM 703 N N . HIS A 1 89 ? -1.858 -3.246 -13.216 1.00 95.44 89 HIS A N 1
ATOM 704 C CA . HIS A 1 89 ? -1.981 -1.932 -12.588 1.00 95.44 89 HIS A CA 1
ATOM 705 C C . HIS A 1 89 ? -2.055 -2.055 -11.067 1.00 95.44 89 HIS A C 1
ATOM 707 O O . HIS A 1 89 ? -2.722 -2.944 -10.540 1.00 95.44 89 HIS A O 1
ATOM 713 N N . MET A 1 90 ? -1.418 -1.111 -10.384 1.00 95.44 90 MET A N 1
ATOM 714 C CA . MET A 1 90 ? -1.562 -0.879 -8.952 1.00 95.44 90 MET A CA 1
ATOM 715 C C . MET A 1 90 ? -1.664 0.624 -8.716 1.00 95.44 90 MET A C 1
ATOM 717 O O . MET A 1 90 ? -0.934 1.403 -9.326 1.00 95.44 90 MET A O 1
ATOM 721 N N . TRP A 1 91 ? -2.556 1.038 -7.827 1.00 94.62 91 TRP A N 1
ATOM 722 C CA . TRP A 1 91 ? -2.768 2.444 -7.509 1.00 94.62 91 TRP A CA 1
ATOM 723 C C . TRP A 1 91 ? -2.370 2.695 -6.063 1.00 94.62 91 TRP A C 1
ATOM 725 O O . TRP A 1 91 ? -2.698 1.910 -5.173 1.00 94.62 91 TRP A O 1
ATOM 735 N N . LEU A 1 92 ? -1.627 3.770 -5.837 1.00 93.81 92 LEU A N 1
ATOM 736 C CA . LEU A 1 92 ? -1.171 4.177 -4.513 1.00 93.81 92 LEU A CA 1
ATOM 737 C C . LEU A 1 92 ? -1.734 5.555 -4.206 1.00 93.81 92 LEU A C 1
ATOM 739 O O . LEU A 1 92 ? -1.980 6.320 -5.128 1.00 93.81 92 LEU A O 1
ATOM 743 N N . ARG A 1 93 ? -1.895 5.894 -2.928 1.00 91.44 93 ARG A N 1
ATOM 744 C CA . ARG A 1 93 ? -2.221 7.255 -2.494 1.00 91.44 93 ARG A CA 1
ATOM 745 C C . ARG A 1 93 ? -1.752 7.505 -1.072 1.00 91.44 93 ARG A C 1
ATOM 747 O O . ARG A 1 93 ? -2.057 6.724 -0.179 1.00 91.44 93 ARG A O 1
ATOM 754 N N . LEU A 1 94 ? -1.074 8.628 -0.857 1.00 90.12 94 LEU A N 1
ATOM 755 C CA . LEU A 1 94 ? -0.841 9.152 0.486 1.00 90.12 94 LEU A CA 1
ATOM 756 C C . LEU A 1 94 ? -2.064 9.911 0.999 1.00 90.12 94 LEU A C 1
ATOM 758 O O . LEU A 1 94 ? -2.838 10.484 0.224 1.00 90.12 94 LEU A O 1
ATOM 762 N N . SER A 1 95 ? -2.198 9.955 2.321 1.00 88.81 95 SER A N 1
ATOM 763 C CA . SER A 1 95 ? -3.062 10.910 3.006 1.00 88.81 95 SER A CA 1
ATOM 764 C C . SER A 1 95 ? -2.800 12.346 2.527 1.00 88.81 95 SER A C 1
ATOM 766 O O . SER A 1 95 ? -1.684 12.657 2.108 1.00 88.81 95 SER A O 1
ATOM 768 N N . PRO A 1 96 ? -3.792 13.254 2.614 1.00 86.62 96 PRO A N 1
ATOM 769 C CA . PRO A 1 96 ? -3.653 14.634 2.131 1.00 86.62 96 PRO A CA 1
ATOM 770 C C . PRO A 1 96 ? -2.456 15.404 2.706 1.00 86.62 96 PRO A C 1
ATOM 772 O O . PRO A 1 96 ? -1.922 16.288 2.049 1.00 86.62 96 PRO A O 1
ATOM 775 N N . SER A 1 97 ? -2.037 15.061 3.923 1.00 85.38 97 SER A N 1
ATOM 776 C CA . SER A 1 97 ? -0.861 15.611 4.599 1.00 85.38 97 SER A CA 1
ATOM 777 C C . SER A 1 97 ? 0.468 15.225 3.938 1.00 85.38 97 SER A C 1
ATOM 779 O O . SER A 1 97 ? 1.420 15.993 4.028 1.00 85.38 97 SER A O 1
ATOM 781 N N . GLY A 1 98 ? 0.541 14.052 3.296 1.00 85.19 98 GLY A N 1
ATOM 782 C CA . GLY A 1 98 ? 1.682 13.605 2.496 1.00 85.19 98 GLY A CA 1
ATOM 783 C C . GLY A 1 98 ? 3.034 13.616 3.215 1.00 85.19 98 GLY A C 1
ATOM 784 O O . GLY A 1 98 ? 4.045 13.898 2.579 1.00 85.19 98 GLY A O 1
ATOM 785 N N . ARG A 1 99 ? 3.084 13.349 4.528 1.00 88.75 99 ARG A N 1
ATOM 786 C CA . ARG A 1 99 ? 4.296 13.569 5.345 1.00 88.75 99 ARG A CA 1
ATOM 787 C C . ARG A 1 99 ? 5.277 12.398 5.320 1.00 88.75 99 ARG A C 1
ATOM 789 O O . ARG A 1 99 ? 6.382 12.507 5.853 1.00 88.75 99 ARG A O 1
ATOM 796 N N . TYR A 1 100 ? 4.880 11.269 4.744 1.00 90.56 100 TYR A N 1
ATOM 797 C CA . TYR A 1 100 ? 5.736 10.097 4.632 1.00 90.56 100 TYR A CA 1
ATOM 798 C C . TYR A 1 100 ? 6.905 10.310 3.673 1.00 90.56 100 TYR A C 1
ATOM 800 O O . TYR A 1 100 ? 6.724 10.664 2.511 1.00 90.56 100 TYR A O 1
ATOM 808 N N . LEU A 1 101 ? 8.108 9.996 4.151 1.00 90.56 101 LEU A N 1
ATOM 809 C CA . LEU A 1 101 ? 9.314 9.949 3.335 1.00 90.56 101 LEU A CA 1
ATOM 810 C C . LEU A 1 101 ? 9.603 8.509 2.923 1.00 90.56 101 LEU A C 1
ATOM 812 O O . LEU A 1 101 ? 9.603 7.605 3.762 1.00 90.56 101 LEU A O 1
ATOM 816 N N . LEU A 1 102 ? 9.865 8.303 1.633 1.00 90.56 102 LEU A N 1
ATOM 817 C CA . LEU A 1 102 ? 10.289 7.011 1.105 1.00 90.56 102 LEU A CA 1
ATOM 818 C C . LEU A 1 102 ? 11.776 6.777 1.367 1.00 90.56 102 LEU A C 1
ATOM 820 O O . LEU A 1 102 ? 12.588 7.696 1.283 1.00 90.56 102 LEU A O 1
ATOM 824 N N . PHE A 1 103 ? 12.138 5.526 1.623 1.00 91.25 103 PHE A N 1
ATOM 825 C CA . PHE A 1 103 ? 13.526 5.083 1.678 1.00 91.25 103 PHE A CA 1
ATOM 826 C C . PHE A 1 103 ? 13.663 3.683 1.075 1.00 91.25 103 PHE A C 1
ATOM 828 O O . PHE A 1 103 ? 12.675 3.005 0.795 1.00 91.25 103 PHE A O 1
ATOM 835 N N . TYR A 1 104 ? 14.901 3.248 0.844 1.00 89.75 104 TYR A N 1
ATOM 836 C CA . TYR A 1 104 ? 15.165 1.958 0.216 1.00 89.75 104 TYR A CA 1
ATOM 837 C C . TYR A 1 104 ? 14.630 0.777 1.061 1.00 89.75 104 TYR A C 1
ATOM 839 O O . TYR A 1 104 ? 14.911 0.719 2.262 1.00 89.75 104 TYR A O 1
ATOM 847 N N . PRO A 1 105 ? 13.964 -0.225 0.449 1.00 91.94 105 PRO A N 1
ATOM 848 C CA . PRO A 1 105 ? 13.591 -0.316 -0.968 1.00 91.94 105 PRO A CA 1
ATOM 849 C C . PRO A 1 105 ? 12.364 0.526 -1.346 1.00 91.94 105 PRO A C 1
ATOM 851 O O . PRO A 1 105 ? 11.375 0.547 -0.623 1.00 91.94 105 PRO A O 1
ATOM 854 N N . ASN A 1 106 ? 12.408 1.140 -2.529 1.00 91.50 106 ASN A N 1
ATOM 855 C CA . ASN A 1 106 ? 11.311 1.894 -3.136 1.00 91.50 106 ASN A CA 1
ATOM 856 C C . ASN A 1 106 ? 11.240 1.592 -4.642 1.00 91.50 106 ASN A C 1
ATOM 858 O O . ASN A 1 106 ? 11.631 2.402 -5.480 1.00 91.50 106 ASN A O 1
ATOM 862 N N . TYR A 1 107 ? 10.796 0.391 -5.002 1.00 91.94 107 TYR A N 1
ATOM 863 C CA . TYR A 1 107 ? 10.709 -0.026 -6.400 1.00 91.94 107 TYR A CA 1
ATOM 864 C C . TYR A 1 107 ? 9.492 -0.905 -6.673 1.00 91.94 107 TYR A C 1
ATOM 866 O O . TYR A 1 107 ? 8.876 -1.457 -5.761 1.00 91.94 107 TYR A O 1
ATOM 874 N N . TYR A 1 108 ? 9.175 -1.066 -7.950 1.00 93.69 108 TYR A N 1
ATOM 875 C CA . TYR A 1 108 ? 8.238 -2.068 -8.433 1.00 93.69 108 TYR A CA 1
ATOM 876 C C . TYR A 1 108 ? 8.753 -2.730 -9.708 1.00 93.69 108 TYR A C 1
ATOM 878 O O . TYR A 1 108 ? 9.577 -2.170 -10.433 1.00 93.69 108 TYR A O 1
ATOM 886 N N . GLU A 1 109 ? 8.271 -3.935 -9.974 1.00 93.81 109 GLU A N 1
ATOM 887 C CA . GLU A 1 109 ? 8.584 -4.693 -11.180 1.00 93.81 109 GLU A CA 1
ATOM 888 C C . GLU A 1 109 ? 7.384 -5.526 -11.637 1.00 93.81 109 GLU A C 1
ATOM 890 O O . GLU A 1 109 ? 6.441 -5.774 -10.880 1.00 93.81 109 GLU A O 1
ATOM 895 N N . GLY A 1 110 ? 7.409 -5.927 -12.907 1.00 93.75 110 GLY A N 1
ATOM 896 C CA . GLY A 1 110 ? 6.462 -6.886 -13.459 1.00 93.75 110 GLY A CA 1
ATOM 897 C C . GLY A 1 110 ? 6.837 -8.304 -13.047 1.00 93.75 110 GLY A C 1
ATOM 898 O O . GLY A 1 110 ? 8.010 -8.664 -12.986 1.00 93.75 110 GLY A O 1
ATOM 899 N N . ARG A 1 111 ? 5.836 -9.124 -12.747 1.00 93.75 111 ARG A N 1
ATOM 900 C CA . ARG A 1 111 ? 5.974 -10.565 -12.537 1.00 93.75 111 ARG A CA 1
ATOM 901 C C . ARG A 1 111 ? 5.005 -11.284 -13.453 1.00 93.75 111 ARG A C 1
ATOM 903 O O . ARG A 1 111 ? 3.833 -10.929 -13.495 1.00 93.75 111 ARG A O 1
ATOM 910 N N . ALA A 1 112 ? 5.474 -12.298 -14.173 1.00 91.81 112 ALA A N 1
ATOM 911 C CA . ALA A 1 112 ? 4.614 -13.067 -15.065 1.00 91.81 112 ALA A CA 1
ATOM 912 C C . ALA A 1 112 ? 3.441 -13.688 -14.287 1.00 91.81 112 ALA A C 1
ATOM 914 O O . ALA A 1 112 ? 3.642 -14.269 -13.222 1.00 91.81 112 ALA A O 1
ATOM 915 N N . ALA A 1 113 ? 2.220 -13.587 -14.817 1.00 88.12 113 ALA A N 1
ATOM 916 C CA . ALA A 1 113 ? 1.013 -14.039 -14.119 1.00 88.12 113 ALA A CA 1
ATOM 917 C C . ALA A 1 113 ? 0.994 -15.547 -13.799 1.00 88.12 113 ALA A C 1
ATOM 919 O O . ALA A 1 113 ? 0.303 -15.970 -12.877 1.00 88.12 113 ALA A O 1
ATOM 920 N N . ASN A 1 114 ? 1.762 -16.355 -14.534 1.00 89.81 114 ASN A N 1
ATOM 921 C CA . ASN A 1 114 ? 1.926 -17.789 -14.288 1.00 89.81 114 ASN A CA 1
ATOM 922 C C . ASN A 1 114 ? 2.937 -18.114 -13.172 1.00 89.81 114 ASN A C 1
ATOM 924 O O . ASN A 1 114 ? 2.981 -19.251 -12.708 1.00 89.81 114 ASN A O 1
ATOM 928 N N . LYS A 1 115 ? 3.757 -17.149 -12.742 1.00 90.56 115 LYS A N 1
ATOM 929 C CA . LYS A 1 115 ? 4.720 -17.321 -11.655 1.00 90.56 115 LYS A CA 1
ATOM 930 C C . LYS A 1 115 ? 4.065 -16.896 -10.348 1.00 90.56 115 LYS A C 1
ATOM 932 O O . LYS A 1 115 ? 3.981 -15.709 -10.050 1.00 90.56 115 LYS A O 1
ATOM 937 N N . THR A 1 116 ? 3.610 -17.871 -9.570 1.00 90.94 116 THR A N 1
ATOM 938 C CA . THR A 1 116 ? 2.845 -17.605 -8.351 1.00 90.94 116 THR A CA 1
ATOM 939 C C . THR A 1 116 ? 3.707 -17.601 -7.091 1.00 90.94 116 THR A C 1
ATOM 941 O O . THR A 1 116 ? 4.625 -18.407 -6.950 1.00 90.94 116 THR A O 1
ATOM 944 N N . VAL A 1 117 ? 3.357 -16.737 -6.141 1.00 90.81 117 VAL A N 1
ATOM 945 C CA . VAL A 1 117 ? 3.835 -16.764 -4.754 1.00 90.81 117 VAL A CA 1
ATOM 946 C C . VAL A 1 117 ? 2.670 -17.237 -3.883 1.00 90.81 117 VAL A C 1
ATOM 948 O O . VAL A 1 117 ? 1.597 -16.630 -3.968 1.00 90.81 117 VAL A O 1
ATOM 951 N N . PRO A 1 118 ? 2.844 -18.299 -3.073 1.00 88.38 118 PRO A N 1
ATOM 952 C CA . PRO A 1 118 ? 1.764 -18.857 -2.270 1.00 88.38 118 PRO A CA 1
ATOM 953 C C . PRO A 1 118 ? 1.196 -17.810 -1.318 1.00 88.38 118 PRO A C 1
ATOM 955 O O . PRO A 1 118 ? 1.921 -16.942 -0.822 1.00 88.38 118 PRO A O 1
ATOM 958 N N . ALA A 1 119 ? -0.109 -17.905 -1.073 1.00 85.06 119 ALA A N 1
ATOM 959 C CA . ALA A 1 119 ? -0.752 -16.979 -0.173 1.00 85.06 119 ALA A CA 1
ATOM 960 C C . ALA A 1 119 ? -0.315 -17.232 1.275 1.00 85.06 119 ALA A C 1
ATOM 962 O O . ALA A 1 119 ? -0.319 -18.378 1.727 1.00 85.06 119 ALA A O 1
ATOM 963 N N . ASN A 1 120 ? 0.035 -16.172 2.002 1.00 77.31 120 ASN A N 1
ATOM 964 C CA . ASN A 1 120 ? 0.373 -16.255 3.416 1.00 77.31 120 ASN A CA 1
ATOM 965 C C . ASN A 1 120 ? -0.698 -15.557 4.266 1.00 77.31 120 ASN A C 1
ATOM 967 O O . ASN A 1 120 ? -1.092 -14.425 3.989 1.00 77.31 120 ASN A O 1
ATOM 971 N N . LEU A 1 121 ? -1.164 -16.272 5.290 1.00 70.62 121 LEU A N 1
ATOM 972 C CA . LEU A 1 121 ? -2.182 -15.863 6.259 1.00 70.62 121 LEU A CA 1
ATOM 973 C C . LEU A 1 121 ? -1.641 -15.835 7.701 1.00 70.62 121 LEU A C 1
ATOM 975 O O . LEU A 1 121 ? -2.417 -15.674 8.641 1.00 70.62 121 LEU A O 1
ATOM 979 N N . SER A 1 122 ? -0.329 -16.010 7.897 1.00 57.84 122 SER A N 1
ATOM 980 C CA . SER A 1 122 ? 0.290 -16.271 9.205 1.00 57.84 122 SER A CA 1
ATOM 981 C C . SER A 1 122 ? 0.148 -15.148 10.239 1.00 57.84 122 SER A C 1
ATOM 983 O O . SER A 1 122 ? 0.398 -15.391 11.414 1.00 57.84 122 SER A O 1
ATOM 985 N N . GLU A 1 123 ? -0.275 -13.946 9.839 1.00 57.09 123 GLU A N 1
ATOM 986 C CA . GLU A 1 123 ? -0.400 -12.778 10.727 1.00 57.09 123 GLU A CA 1
ATOM 987 C C . GLU A 1 123 ? -1.851 -12.317 10.972 1.00 57.09 123 GLU A C 1
ATOM 989 O O . GLU A 1 123 ? -2.075 -11.282 11.603 1.00 57.09 123 GLU A O 1
ATOM 994 N N . VAL A 1 124 ? -2.875 -13.052 10.508 1.00 58.66 124 VAL A N 1
ATOM 995 C CA . VAL A 1 124 ? -4.269 -12.662 10.795 1.00 58.66 124 VAL A CA 1
ATOM 996 C C . VAL A 1 124 ? -4.631 -12.997 12.244 1.00 58.66 124 VAL A C 1
ATOM 998 O O . VAL A 1 124 ? -4.644 -14.161 12.644 1.00 58.66 124 VAL A O 1
ATOM 1001 N N . ALA A 1 125 ? -5.001 -11.972 13.016 1.00 54.09 125 ALA A N 1
ATOM 1002 C CA . ALA A 1 125 ? -5.544 -12.131 14.360 1.00 54.09 125 ALA A CA 1
ATOM 1003 C C . ALA A 1 125 ? -6.798 -13.025 14.350 1.00 54.09 125 ALA A C 1
ATOM 1005 O O . ALA A 1 125 ? -7.758 -12.776 13.618 1.00 54.09 125 ALA A O 1
ATOM 1006 N N . GLN A 1 126 ? -6.807 -14.038 15.218 1.00 64.19 126 GLN A N 1
ATOM 1007 C CA . GLN A 1 126 ? -7.886 -15.024 15.360 1.00 64.19 126 GLN A CA 1
ATOM 1008 C C . GLN A 1 126 ? -9.231 -14.405 15.799 1.00 64.19 126 GLN A C 1
ATOM 1010 O O . GLN A 1 126 ? -10.264 -15.069 15.741 1.00 64.19 126 GLN A O 1
ATOM 1015 N N . THR A 1 127 ? -9.259 -13.137 16.233 1.00 68.19 127 THR A N 1
ATOM 1016 C CA . THR A 1 127 ? -10.477 -12.404 16.620 1.00 68.19 127 THR A CA 1
ATOM 1017 C C . THR A 1 127 ? -10.304 -10.900 16.381 1.00 68.19 127 THR A C 1
ATOM 1019 O O . THR A 1 127 ? -9.288 -10.324 16.759 1.00 68.19 127 THR A O 1
ATOM 1022 N N . GLN A 1 128 ? -11.299 -10.258 15.760 1.00 75.81 128 GLN A N 1
ATOM 1023 C CA . GLN A 1 128 ? -11.367 -8.804 15.563 1.00 75.81 128 GLN A CA 1
ATOM 1024 C C . GLN A 1 128 ? -12.584 -8.245 16.300 1.00 75.81 128 GLN A C 1
ATOM 1026 O O . GLN A 1 128 ? -13.666 -8.830 16.244 1.00 75.81 128 GLN A O 1
ATOM 1031 N N . PHE A 1 129 ? -12.410 -7.109 16.974 1.00 74.88 129 PHE A N 1
ATOM 1032 C CA . PHE A 1 129 ? -13.483 -6.425 17.691 1.00 74.88 129 PHE A CA 1
ATOM 1033 C C . PHE A 1 129 ? -14.120 -5.360 16.796 1.00 74.88 129 PHE A C 1
ATOM 1035 O O . PHE A 1 129 ? -13.425 -4.611 16.113 1.00 74.88 129 PHE A O 1
ATOM 1042 N N . VAL A 1 130 ? -15.451 -5.301 16.797 1.00 79.94 130 VAL A N 1
ATOM 1043 C CA . VAL A 1 130 ? -16.248 -4.387 15.968 1.00 79.94 130 VAL A CA 1
ATOM 1044 C C . VAL A 1 130 ? -17.309 -3.699 16.819 1.00 79.94 130 VAL A C 1
ATOM 1046 O O . VAL A 1 130 ? -17.785 -4.266 17.804 1.00 79.94 130 VAL A O 1
ATOM 1049 N N . LEU A 1 131 ? -17.678 -2.473 16.450 1.00 76.38 131 LEU A N 1
ATOM 1050 C CA . LEU A 1 131 ? -18.671 -1.689 17.179 1.00 76.38 131 LEU A CA 1
ATOM 1051 C C . LEU A 1 131 ? -20.090 -2.078 16.751 1.00 76.38 131 LEU A C 1
ATOM 1053 O O . LEU A 1 131 ? -20.402 -2.170 15.563 1.00 76.38 131 LEU A O 1
ATOM 1057 N N . LEU A 1 132 ? -20.963 -2.278 17.740 1.00 76.12 132 LEU A N 1
ATOM 1058 C CA . LEU A 1 132 ? -22.383 -2.561 17.532 1.00 76.12 132 LEU A CA 1
ATOM 1059 C C . LEU A 1 132 ? -23.134 -1.329 17.023 1.00 76.12 132 LEU A C 1
ATOM 1061 O O . LEU A 1 132 ? -22.900 -0.210 17.473 1.00 76.12 132 LEU A O 1
ATOM 1065 N N . ASN A 1 133 ? -24.083 -1.557 16.118 1.00 75.88 133 ASN A N 1
ATOM 1066 C CA . ASN A 1 133 ? -24.910 -0.557 15.439 1.00 75.88 133 ASN A CA 1
ATOM 1067 C C . ASN A 1 133 ? -24.105 0.512 14.679 1.00 75.88 133 ASN A C 1
ATOM 1069 O O . ASN A 1 133 ? -24.617 1.595 14.412 1.00 75.88 133 ASN A O 1
ATOM 1073 N N . HIS A 1 134 ? -22.844 0.216 14.358 1.00 76.62 134 HIS A N 1
ATOM 1074 C CA . HIS A 1 134 ? -21.946 1.095 13.621 1.00 76.62 134 HIS A CA 1
ATOM 1075 C C . HIS A 1 134 ? -21.363 0.337 12.429 1.00 76.62 134 HIS A C 1
ATOM 1077 O O . HIS A 1 134 ? -21.136 -0.876 12.486 1.00 76.62 134 HIS A O 1
ATOM 1083 N N . SER A 1 135 ? -21.088 1.068 11.348 1.00 79.00 135 SER A N 1
ATOM 1084 C CA . SER A 1 135 ? -20.312 0.522 10.238 1.00 79.00 135 SER A CA 1
ATOM 1085 C C . SER A 1 135 ? -18.902 0.219 10.735 1.00 79.00 135 SER A C 1
ATOM 1087 O O . SER A 1 135 ? -18.172 1.114 11.157 1.00 79.00 135 SER A O 1
ATOM 1089 N N . SER A 1 136 ? -18.542 -1.057 10.719 1.00 81.69 136 SER A N 1
ATOM 1090 C CA . SER A 1 136 ? -17.235 -1.562 11.124 1.00 81.69 136 SER A CA 1
ATOM 1091 C C . SER A 1 136 ? -16.599 -2.301 9.954 1.00 81.69 136 SER A C 1
ATOM 1093 O O . SER A 1 136 ? -17.270 -2.659 8.986 1.00 81.69 136 SER A O 1
ATOM 1095 N N . SER A 1 137 ? -15.294 -2.554 10.019 1.00 81.44 137 SER A N 1
ATOM 1096 C CA . SER A 1 137 ? -14.612 -3.308 8.969 1.00 81.44 137 SER A CA 1
ATOM 1097 C C . SER A 1 137 ? -13.845 -4.500 9.496 1.00 81.44 137 SER A C 1
ATOM 1099 O O . SER A 1 137 ? -13.055 -4.344 10.421 1.00 81.44 137 SER A O 1
ATOM 1101 N N . LEU A 1 138 ? -14.027 -5.646 8.842 1.00 85.44 138 LEU A N 1
ATOM 1102 C CA . LEU A 1 138 ? -13.167 -6.812 9.004 1.00 85.44 138 LEU A CA 1
ATOM 1103 C C . LEU A 1 138 ? -11.961 -6.693 8.078 1.00 85.44 138 LEU A C 1
ATOM 1105 O O . 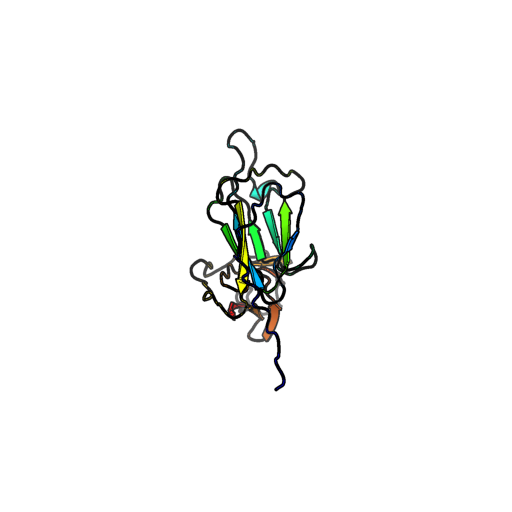LEU A 1 138 ? -12.074 -6.163 6.968 1.00 85.44 138 LEU A O 1
ATOM 1109 N N . TRP A 1 139 ? -10.824 -7.205 8.537 1.00 83.25 139 TRP A N 1
ATOM 1110 C CA . TRP A 1 139 ? -9.551 -7.110 7.835 1.00 83.25 139 TRP A CA 1
ATOM 1111 C C . TRP A 1 139 ? -8.863 -8.471 7.673 1.00 83.25 139 TRP A C 1
ATOM 1113 O O . TRP A 1 139 ? -8.936 -9.318 8.562 1.00 83.25 139 TRP A O 1
ATOM 1123 N N . CYS A 1 140 ? -8.208 -8.700 6.536 1.00 84.50 140 CYS A N 1
ATOM 1124 C CA . CYS A 1 140 ? -7.477 -9.932 6.229 1.00 84.50 140 CYS A CA 1
ATOM 1125 C C . CYS A 1 140 ? -6.138 -9.589 5.551 1.00 84.50 140 CYS A C 1
ATOM 1127 O O . CYS A 1 140 ? -6.154 -9.244 4.370 1.00 84.50 140 CYS A O 1
ATOM 1129 N N . PRO A 1 141 ? -4.984 -9.673 6.245 1.00 73.75 141 PRO A N 1
ATOM 1130 C CA . PRO A 1 141 ? -3.675 -9.437 5.638 1.00 73.75 141 PRO A CA 1
ATOM 1131 C C . PRO A 1 141 ? -3.245 -10.629 4.776 1.00 73.75 141 PRO A C 1
ATOM 1133 O O . PRO A 1 141 ? -2.309 -11.349 5.106 1.00 73.75 141 PRO A O 1
ATOM 1136 N N . ALA A 1 142 ? -3.955 -10.862 3.675 1.00 83.00 142 ALA A N 1
ATOM 1137 C CA . ALA A 1 142 ? -3.551 -11.850 2.691 1.00 83.00 142 ALA A CA 1
ATOM 1138 C C . ALA A 1 142 ? -2.371 -11.303 1.882 1.00 83.00 142 ALA A C 1
ATOM 1140 O O . ALA A 1 142 ? -2.491 -10.302 1.170 1.00 83.00 142 ALA A O 1
ATOM 1141 N N . GLU A 1 143 ? -1.233 -11.977 1.970 1.00 84.50 143 GLU A N 1
ATOM 1142 C CA . GLU A 1 143 ? -0.116 -11.785 1.046 1.00 84.50 143 GLU A CA 1
ATOM 1143 C C . GLU A 1 143 ? -0.112 -12.914 0.017 1.00 84.50 143 GLU A C 1
ATOM 1145 O O . GLU A 1 143 ? -0.661 -13.973 0.287 1.00 84.50 143 GLU A O 1
ATOM 1150 N N . GLY A 1 144 ? 0.468 -12.709 -1.165 1.00 89.06 144 GLY A N 1
ATOM 1151 C CA . GLY A 1 144 ? 0.490 -13.701 -2.251 1.00 89.06 144 GLY A CA 1
ATOM 1152 C C . GLY A 1 144 ? 0.639 -13.028 -3.612 1.00 89.06 144 GLY A C 1
ATOM 1153 O O . GLY A 1 144 ? 0.446 -11.815 -3.711 1.00 89.06 144 GLY A O 1
ATOM 1154 N N . GLY A 1 145 ? 1.062 -13.776 -4.631 1.00 90.31 145 GLY A N 1
ATOM 1155 C CA . GLY A 1 145 ? 1.365 -13.259 -5.970 1.00 90.31 145 GLY A CA 1
ATOM 1156 C C . GLY A 1 145 ? 0.806 -14.144 -7.084 1.00 90.31 145 GLY A C 1
ATOM 1157 O O . GLY A 1 145 ? 1.132 -15.326 -7.073 1.00 90.31 145 GLY A O 1
ATOM 1158 N N . PRO A 1 146 ? 0.024 -13.626 -8.050 1.00 94.06 146 PRO A N 1
ATOM 1159 C CA . PRO A 1 146 ? -0.668 -12.329 -8.019 1.00 94.06 146 PRO A CA 1
ATOM 1160 C C . PRO A 1 146 ? -1.494 -12.138 -6.731 1.00 94.06 146 PRO A C 1
ATOM 1162 O O . PRO A 1 146 ? -1.653 -13.087 -5.965 1.00 94.06 146 PRO A O 1
ATOM 1165 N N . ALA A 1 147 ? -2.010 -10.929 -6.474 1.00 93.25 147 ALA A N 1
ATOM 1166 C CA . ALA A 1 147 ? -2.837 -10.657 -5.292 1.00 93.25 147 ALA A CA 1
ATOM 1167 C C . ALA A 1 147 ? -3.912 -11.743 -5.134 1.00 93.25 147 ALA A C 1
ATOM 1169 O O . ALA A 1 147 ? -4.701 -11.947 -6.068 1.00 93.25 147 ALA A O 1
ATOM 1170 N N . PRO A 1 148 ? -3.950 -12.451 -3.996 1.00 91.94 148 PRO A N 1
ATOM 1171 C CA 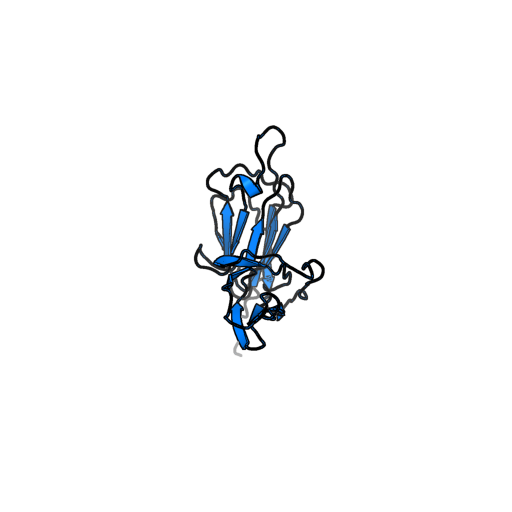. PRO A 1 148 ? -4.838 -13.585 -3.870 1.00 91.94 148 PRO A CA 1
ATOM 1172 C C . PRO A 1 148 ? -6.287 -13.113 -3.720 1.00 91.94 148 PRO A C 1
ATOM 1174 O O . PRO A 1 148 ? -6.569 -11.991 -3.285 1.00 91.94 148 PRO A O 1
ATOM 1177 N N . ARG A 1 149 ? -7.237 -13.969 -4.095 1.00 90.44 149 ARG A N 1
ATOM 1178 C CA . ARG A 1 149 ? -8.662 -13.644 -4.004 1.00 90.44 149 ARG A CA 1
ATOM 1179 C C . ARG A 1 149 ? -9.177 -13.977 -2.616 1.00 90.44 149 ARG A C 1
ATOM 1181 O O . ARG A 1 149 ? -9.086 -15.107 -2.153 1.00 90.44 149 ARG A O 1
ATOM 1188 N N . ILE A 1 150 ? -9.789 -12.995 -1.975 1.00 90.81 150 ILE A N 1
ATOM 1189 C CA . ILE A 1 150 ? -10.379 -13.108 -0.650 1.00 90.81 150 ILE A CA 1
ATOM 1190 C C . ILE A 1 150 ? -11.886 -13.304 -0.801 1.00 90.81 150 ILE A C 1
ATOM 1192 O O . ILE A 1 150 ? -12.611 -12.474 -1.361 1.00 90.81 150 ILE A O 1
ATOM 1196 N N . VAL A 1 151 ? -12.357 -14.435 -0.285 1.00 91.56 151 VAL A N 1
ATOM 1197 C CA . VAL A 1 151 ? -13.767 -14.798 -0.204 1.00 91.56 151 VAL A CA 1
ATOM 1198 C C . VAL A 1 151 ? -14.228 -14.616 1.231 1.00 91.56 151 VAL A C 1
ATOM 1200 O O . VAL A 1 151 ? -13.922 -15.429 2.105 1.00 91.56 151 VAL A O 1
ATOM 1203 N N . TRP A 1 152 ? -15.003 -13.566 1.464 1.00 90.00 152 TRP A N 1
ATOM 1204 C CA . TRP A 1 152 ? -15.662 -13.333 2.736 1.00 90.00 152 TRP A CA 1
ATOM 1205 C C . TRP A 1 152 ? -16.995 -14.063 2.783 1.00 90.00 152 TRP A C 1
ATOM 1207 O O . TRP A 1 152 ? -17.784 -14.008 1.835 1.00 90.00 152 TRP A O 1
ATOM 1217 N N . ARG A 1 153 ? -17.265 -14.724 3.907 1.00 88.81 153 ARG A N 1
ATOM 1218 C CA . ARG A 1 153 ? -18.515 -15.432 4.170 1.00 88.81 153 ARG A CA 1
ATOM 1219 C C . ARG A 1 153 ? -19.148 -14.968 5.474 1.00 88.81 153 ARG A C 1
ATOM 1221 O O . ARG A 1 153 ? -18.440 -14.830 6.469 1.00 88.81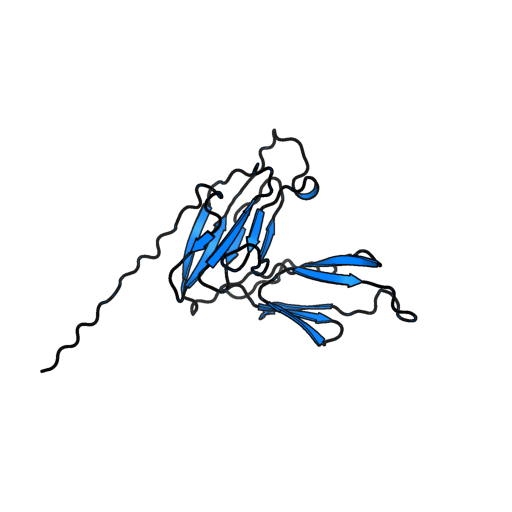 153 ARG A O 1
ATOM 1228 N N . LYS A 1 154 ? -20.472 -14.799 5.472 1.00 87.25 154 LYS A N 1
ATOM 1229 C CA . LYS A 1 154 ? -21.309 -14.636 6.670 1.00 87.25 154 LYS A CA 1
ATOM 1230 C C . LYS A 1 154 ? -22.170 -15.884 6.801 1.00 87.25 154 LYS A C 1
ATOM 1232 O O . LYS A 1 154 ? -22.918 -16.194 5.878 1.00 87.25 154 LYS A O 1
ATOM 1237 N N . ASN A 1 155 ? -22.058 -16.609 7.911 1.00 85.75 155 ASN A N 1
ATOM 1238 C CA . ASN A 1 155 ? -22.849 -17.821 8.165 1.00 85.75 155 ASN A CA 1
ATOM 1239 C C . ASN A 1 155 ? -22.763 -18.841 7.005 1.00 85.75 155 ASN A C 1
ATOM 1241 O O . ASN A 1 155 ? -23.750 -19.450 6.612 1.00 85.75 155 ASN A 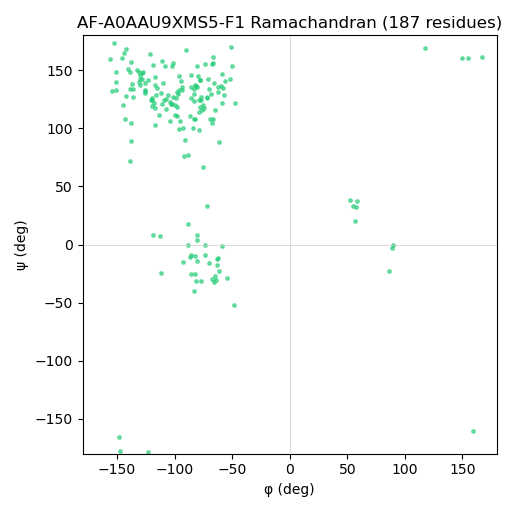O 1
ATOM 1245 N N . GLY A 1 156 ? -21.572 -18.981 6.408 1.00 84.81 156 GLY A N 1
ATOM 1246 C CA . GLY A 1 156 ? -21.306 -19.886 5.282 1.00 84.81 156 GLY A CA 1
ATOM 1247 C C . GLY A 1 156 ? -21.594 -19.321 3.881 1.00 84.81 156 GLY A C 1
ATOM 1248 O O . GLY A 1 156 ? -20.956 -19.771 2.922 1.00 84.81 156 GLY A O 1
ATOM 1249 N N . ALA A 1 157 ? -22.456 -18.307 3.754 1.00 88.06 157 ALA A N 1
ATOM 1250 C CA . ALA A 1 157 ? -22.802 -17.665 2.483 1.00 88.06 157 ALA A CA 1
ATOM 1251 C C . ALA A 1 157 ? -21.760 -16.616 2.068 1.00 88.06 157 ALA A C 1
ATOM 1253 O O . ALA A 1 157 ? -21.293 -15.843 2.903 1.00 88.06 157 ALA A O 1
ATOM 1254 N N . VAL A 1 158 ? -21.390 -16.580 0.784 1.00 90.75 158 VAL A N 1
ATOM 1255 C CA . VAL A 1 158 ? -20.403 -15.627 0.245 1.00 90.75 158 VAL A CA 1
ATOM 1256 C C . VAL A 1 158 ? -21.003 -14.224 0.186 1.00 90.75 158 VAL A C 1
ATOM 1258 O O . VAL A 1 158 ? -22.046 -14.027 -0.425 1.00 90.75 158 VAL A O 1
ATOM 1261 N N . VAL A 1 159 ? -20.317 -13.253 0.790 1.00 91.44 159 VAL A N 1
ATOM 1262 C CA . VAL A 1 159 ? -20.725 -11.836 0.818 1.00 91.44 159 VAL A CA 1
ATOM 1263 C C . VAL A 1 159 ? -19.795 -10.929 0.013 1.00 91.44 159 VAL A C 1
ATOM 1265 O O . VAL A 1 159 ? -20.212 -9.875 -0.451 1.00 91.44 159 VAL A O 1
ATOM 1268 N N . GLN A 1 160 ? -18.539 -11.333 -0.180 1.00 90.88 160 GLN A N 1
ATOM 1269 C CA . GLN A 1 160 ? -17.584 -10.630 -1.034 1.00 90.88 160 GLN A CA 1
ATOM 1270 C C . GLN A 1 160 ? -16.592 -11.643 -1.606 1.00 90.88 160 GLN A C 1
ATOM 1272 O O . GLN A 1 160 ? -16.163 -12.558 -0.907 1.00 90.88 160 GLN A O 1
ATOM 1277 N N . ASN A 1 161 ? -16.236 -11.484 -2.879 1.00 91.81 161 ASN A N 1
ATOM 1278 C CA . ASN A 1 161 ? -15.241 -12.304 -3.567 1.00 91.81 161 ASN A CA 1
ATOM 1279 C C . ASN A 1 161 ? -14.363 -11.384 -4.419 1.00 91.81 161 ASN A C 1
ATOM 1281 O O . ASN A 1 161 ? -14.697 -11.069 -5.561 1.00 91.81 161 ASN A O 1
ATOM 1285 N N . SER A 1 162 ? -13.290 -10.874 -3.823 1.00 90.94 162 SER A N 1
ATOM 1286 C CA . SER A 1 162 ? -12.463 -9.820 -4.417 1.00 90.94 162 SER A CA 1
ATOM 1287 C C . SER A 1 162 ? -11.031 -9.903 -3.905 1.00 90.94 162 SER A C 1
ATOM 1289 O O . SER A 1 162 ? -10.747 -10.655 -2.986 1.00 90.94 162 SER A O 1
ATOM 1291 N N . THR A 1 163 ? -10.126 -9.100 -4.446 1.00 91.38 163 THR A N 1
ATOM 1292 C CA . THR A 1 163 ? -8.766 -8.946 -3.899 1.00 91.38 163 THR A CA 1
ATOM 1293 C C . THR A 1 163 ? -8.720 -7.990 -2.707 1.00 91.38 163 THR A C 1
ATOM 1295 O O . THR A 1 163 ? -7.647 -7.694 -2.188 1.00 91.38 163 THR A O 1
ATOM 1298 N N . SER A 1 164 ? -9.876 -7.479 -2.259 1.00 89.69 164 SER A N 1
ATOM 1299 C CA . SER A 1 164 ? -9.913 -6.532 -1.158 1.00 89.69 164 SER A CA 1
ATOM 1300 C C . SER A 1 164 ? -9.723 -7.204 0.196 1.00 89.69 164 SER A C 1
ATOM 1302 O O . SER A 1 164 ? -10.481 -8.095 0.583 1.00 89.69 164 SER A O 1
ATOM 1304 N N . VAL A 1 165 ? -8.755 -6.692 0.954 1.00 87.88 165 VAL A N 1
ATOM 1305 C CA . VAL A 1 165 ? -8.461 -7.131 2.327 1.00 87.88 165 VAL A CA 1
ATOM 1306 C C . VAL A 1 165 ? -9.495 -6.665 3.345 1.00 87.88 165 VAL A C 1
ATOM 1308 O O . VAL A 1 165 ? -9.440 -7.081 4.499 1.00 87.88 165 VAL A O 1
ATOM 1311 N N . ARG A 1 166 ? -10.420 -5.780 2.953 1.00 86.81 166 ARG A N 1
ATOM 1312 C CA . ARG A 1 166 ? -11.373 -5.130 3.852 1.00 86.81 166 ARG A CA 1
ATOM 1313 C C . ARG A 1 166 ? -12.808 -5.456 3.453 1.00 86.81 166 ARG A C 1
ATOM 1315 O O . ARG A 1 166 ? -13.226 -5.163 2.334 1.00 86.81 166 ARG A O 1
ATOM 1322 N N . LEU A 1 167 ? -13.582 -5.956 4.411 1.00 86.69 167 LEU A N 1
ATOM 1323 C CA . LEU A 1 167 ? -15.031 -6.093 4.294 1.00 86.69 167 LEU A CA 1
ATOM 1324 C C . LEU A 1 167 ? -15.715 -5.078 5.209 1.00 86.69 167 LEU A C 1
ATOM 1326 O O . LEU A 1 167 ? -15.467 -5.074 6.413 1.00 86.69 167 LEU A O 1
ATOM 1330 N N . LEU A 1 168 ? -16.590 -4.241 4.654 1.00 85.69 168 LEU A N 1
ATOM 1331 C CA . LEU A 1 168 ? -17.450 -3.350 5.435 1.00 85.69 168 LEU A CA 1
ATOM 1332 C C . LEU A 1 168 ? -18.689 -4.116 5.902 1.00 85.69 168 LEU A C 1
ATOM 1334 O O . LEU A 1 168 ? -19.365 -4.757 5.098 1.00 85.69 168 LEU A O 1
ATOM 1338 N N . ILE A 1 169 ? -18.984 -4.042 7.195 1.00 84.44 169 ILE A N 1
ATOM 1339 C CA . ILE A 1 169 ? -20.135 -4.690 7.819 1.00 84.44 169 ILE A CA 1
ATOM 1340 C C . ILE A 1 169 ? -20.895 -3.687 8.684 1.00 84.44 169 ILE A C 1
ATOM 1342 O O . ILE A 1 169 ? -20.304 -2.798 9.290 1.00 84.44 169 ILE A O 1
ATOM 1346 N N . ASN A 1 170 ? -22.208 -3.861 8.788 1.00 81.62 170 ASN A N 1
ATOM 1347 C CA . ASN A 1 170 ? -23.018 -3.194 9.800 1.00 81.62 170 ASN A CA 1
ATOM 1348 C C . ASN A 1 170 ? -23.544 -4.268 10.751 1.00 81.62 170 ASN A C 1
ATOM 1350 O O . ASN A 1 170 ? -24.319 -5.135 10.340 1.00 81.62 170 ASN A O 1
ATOM 1354 N N . VAL A 1 171 ? -23.054 -4.266 11.990 1.00 73.62 171 VAL A N 1
ATOM 1355 C CA . VAL A 1 171 ? -23.428 -5.274 12.986 1.00 73.62 171 VAL A CA 1
ATOM 1356 C C . VAL A 1 171 ? -24.562 -4.721 13.823 1.00 73.62 171 VAL A C 1
ATOM 1358 O O . VAL A 1 171 ? -24.342 -3.866 14.673 1.00 73.62 171 VAL A O 1
ATOM 1361 N N . THR A 1 172 ? -25.772 -5.218 13.611 1.00 72.38 172 THR A N 1
ATOM 1362 C CA . THR A 1 172 ? -26.938 -4.867 14.422 1.00 72.38 172 THR A CA 1
ATOM 1363 C C . THR A 1 172 ? -27.260 -5.987 15.408 1.00 72.38 172 THR A C 1
ATOM 1365 O O . THR A 1 172 ? -26.939 -7.154 15.172 1.00 72.38 172 THR A O 1
ATOM 1368 N N . LYS A 1 173 ? -27.889 -5.650 16.542 1.00 62.41 173 LYS A N 1
ATOM 1369 C CA . LYS A 1 173 ? -28.482 -6.673 17.419 1.00 62.41 173 LYS A CA 1
ATOM 1370 C C . LYS A 1 173 ? -29.660 -7.322 16.688 1.00 62.41 173 LYS A C 1
ATOM 1372 O O . LYS A 1 173 ? -30.712 -6.701 16.553 1.00 62.41 173 LYS A O 1
ATOM 1377 N N . GLU A 1 174 ? -29.506 -8.565 16.243 1.00 62.34 174 GLU A N 1
ATOM 1378 C CA . GLU A 1 174 ? -30.644 -9.383 15.815 1.00 62.34 174 GLU A CA 1
ATOM 1379 C C . GLU A 1 174 ? -31.450 -9.789 17.067 1.00 62.34 174 GLU A C 1
ATOM 1381 O O . GLU A 1 174 ? -30.895 -10.281 18.053 1.00 62.34 174 GLU A O 1
ATOM 1386 N N . LYS A 1 175 ? -32.766 -9.526 17.078 1.00 47.81 175 LYS A N 1
ATOM 1387 C CA . LYS A 1 175 ? -33.641 -9.905 18.203 1.00 47.81 175 LYS A CA 1
ATOM 1388 C C . LYS A 1 175 ? -33.574 -11.423 18.410 1.00 47.81 175 LYS A C 1
ATOM 1390 O O . LYS A 1 175 ? -33.910 -12.176 17.505 1.00 47.81 175 LYS A O 1
ATOM 1395 N N . GLY A 1 176 ? -33.180 -11.853 19.610 1.00 52.75 176 GLY A N 1
ATOM 1396 C CA . GLY A 1 176 ? -33.145 -13.267 20.007 1.00 52.75 176 GLY A CA 1
ATOM 1397 C C . GLY A 1 176 ? -31.833 -14.003 19.719 1.00 52.75 176 GLY A C 1
ATOM 1398 O O . GLY A 1 176 ? -31.720 -15.172 20.071 1.00 52.75 176 GLY A O 1
ATOM 1399 N N . ILE A 1 177 ? -30.832 -13.339 19.134 1.00 50.81 177 ILE A N 1
ATOM 1400 C CA . ILE A 1 177 ? -29.537 -13.943 18.817 1.00 50.81 177 ILE A CA 1
ATOM 1401 C C . ILE A 1 177 ? -28.443 -13.205 19.611 1.00 50.81 177 ILE A C 1
ATOM 1403 O O . ILE A 1 177 ? -28.315 -11.984 19.476 1.00 50.81 177 ILE A O 1
ATOM 1407 N N . PRO A 1 178 ? -27.648 -13.890 20.459 1.00 48.78 178 PRO A N 1
ATOM 1408 C CA . PRO A 1 178 ? -26.519 -13.261 21.133 1.00 48.78 178 PRO A CA 1
ATOM 1409 C C . PRO A 1 178 ? -25.576 -12.649 20.091 1.00 48.78 178 PRO A C 1
ATOM 1411 O O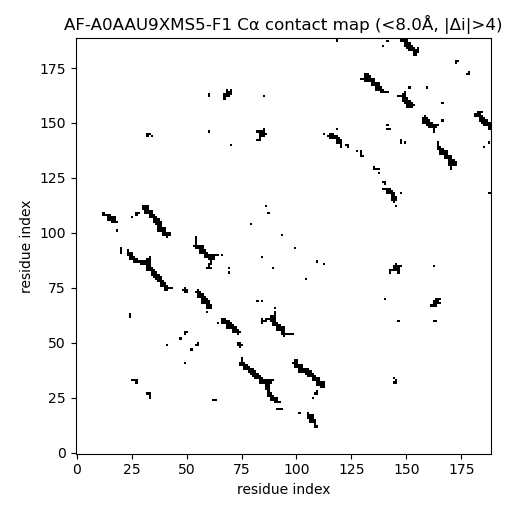 . PRO A 1 178 ? -25.306 -13.254 19.056 1.00 48.78 178 PRO A O 1
ATOM 1414 N N . THR A 1 179 ? -25.022 -11.467 20.364 1.00 51.75 179 THR A N 1
ATOM 1415 C CA . THR A 1 179 ? -24.096 -10.736 19.472 1.00 51.75 179 THR A CA 1
ATOM 1416 C C . THR A 1 179 ? -22.813 -11.508 19.111 1.00 51.75 179 THR A C 1
ATOM 1418 O O . THR A 1 179 ? -22.005 -11.029 18.323 1.00 51.75 179 THR A O 1
ATOM 1421 N N . THR A 1 180 ? -22.651 -12.720 19.645 1.00 50.88 180 THR A N 1
ATOM 1422 C CA . THR A 1 180 ? -21.631 -13.730 19.342 1.00 50.88 180 THR A CA 1
ATOM 1423 C C . THR A 1 180 ? -21.989 -14.699 18.197 1.00 50.88 180 THR A C 1
ATOM 1425 O O . THR A 1 180 ? -21.173 -15.558 17.877 1.00 50.88 180 THR A O 1
ATOM 1428 N N . ALA A 1 181 ? -23.161 -14.606 17.554 1.00 50.94 181 ALA A N 1
ATOM 1429 C CA . ALA A 1 181 ? -23.652 -15.679 16.671 1.00 50.94 181 ALA A CA 1
ATOM 1430 C C . ALA A 1 181 ? -23.317 -15.576 15.169 1.00 50.94 181 ALA A C 1
ATOM 1432 O O . ALA A 1 181 ? -23.474 -16.561 14.447 1.00 50.94 181 ALA A O 1
ATOM 1433 N N . ALA A 1 182 ? -22.881 -14.422 14.653 1.00 63.38 182 ALA A N 1
ATOM 1434 C CA . ALA A 1 182 ? -22.537 -14.314 13.233 1.00 63.38 182 ALA A CA 1
ATOM 1435 C C . ALA A 1 182 ? -21.113 -14.838 12.992 1.00 63.38 182 ALA A C 1
ATOM 1437 O O . ALA A 1 182 ? -20.132 -14.185 13.352 1.00 63.38 182 ALA A O 1
ATOM 1438 N N . ARG A 1 183 ? -20.988 -16.012 12.358 1.00 74.75 183 ARG A N 1
ATOM 1439 C CA . ARG A 1 183 ? -19.683 -16.589 12.005 1.00 74.75 183 ARG A CA 1
ATOM 1440 C C . ARG A 1 183 ? -19.195 -15.979 10.695 1.00 74.75 183 ARG A C 1
ATOM 1442 O O . ARG A 1 183 ? -19.719 -16.292 9.623 1.00 74.75 183 ARG A O 1
ATOM 1449 N N . TRP A 1 184 ? -18.183 -15.123 10.792 1.00 80.50 184 TRP A N 1
ATOM 1450 C CA . TRP A 1 184 ? -17.498 -14.541 9.642 1.00 80.50 184 TRP A CA 1
ATOM 1451 C C . TRP A 1 184 ? -16.256 -15.354 9.293 1.00 80.50 184 TRP A C 1
ATOM 1453 O O . TRP A 1 184 ? -15.549 -15.849 10.170 1.00 80.50 184 TRP A O 1
ATOM 1463 N N . THR A 1 185 ? -15.987 -15.534 8.006 1.00 82.62 185 THR A N 1
ATOM 1464 C CA . THR A 1 185 ? -14.806 -16.275 7.546 1.00 82.62 185 THR A CA 1
ATOM 1465 C C . THR A 1 185 ? -14.231 -15.606 6.312 1.00 82.62 185 THR A C 1
ATOM 1467 O O . THR A 1 185 ? -14.962 -15.373 5.352 1.00 82.62 185 THR A O 1
ATOM 1470 N N . ALA A 1 186 ? -12.931 -15.319 6.334 1.00 84.31 186 ALA A N 1
ATOM 1471 C CA . ALA A 1 186 ? -12.159 -14.958 5.153 1.00 84.31 186 ALA A CA 1
ATOM 1472 C C . ALA A 1 186 ? -11.417 -16.202 4.663 1.00 84.31 186 ALA A C 1
ATOM 1474 O O . ALA A 1 186 ? -10.717 -16.856 5.431 1.00 84.31 186 ALA A O 1
ATOM 1475 N N . MET A 1 187 ? -11.589 -16.540 3.392 1.00 83.12 187 MET A N 1
ATOM 1476 C CA . MET A 1 187 ? -10.852 -17.607 2.724 1.00 83.12 187 MET A CA 1
ATOM 1477 C C . MET A 1 187 ? -10.010 -16.986 1.622 1.00 83.12 187 MET A C 1
ATOM 1479 O O . MET A 1 187 ? -10.542 -16.252 0.793 1.00 83.12 187 MET A O 1
ATOM 1483 N N . VAL A 1 188 ? -8.722 -17.304 1.601 1.00 83.62 188 VAL A N 1
ATOM 1484 C CA . VAL A 1 188 ? -7.805 -16.847 0.558 1.00 83.62 188 VAL A CA 1
ATOM 1485 C C . VAL A 1 188 ? -7.665 -17.949 -0.486 1.00 83.62 188 VAL A C 1
ATOM 1487 O O . VAL A 1 188 ? -7.483 -19.114 -0.131 1.00 83.62 188 VAL A O 1
ATOM 1490 N N . ARG A 1 189 ? -7.841 -17.583 -1.754 1.00 79.12 189 ARG A N 1
ATOM 1491 C CA . ARG A 1 189 ? -7.800 -18.454 -2.931 1.00 79.12 189 ARG A CA 1
ATOM 1492 C C . ARG A 1 189 ? -6.785 -17.959 -3.944 1.00 79.12 189 ARG A C 1
ATOM 1494 O O . ARG A 1 189 ? -6.629 -16.720 -4.058 1.00 79.12 189 ARG A O 1
#

Nearest PDB structures (foldseek):
  5lfr-assembly1_A  TM=2.862E-01  e=5.521E-03  Mus musculus
  5lfv-assembly1_A  TM=2.834E-01  e=1.426E-02  Mus musculus
  5lfv-assembly2_B  TM=2.884E-01  e=4.794E-02  Mus musculus
  5lf5-assembly1_A-2  TM=2.840E-01  e=8.121E-02  Mus musculus
  5lfu-assembly1_A-2  TM=2.875E-01  e=1.699E-01  Mus musculus

Sequence (189 aa):
MLYVSVAIKVEVQSRQYILHLEKTQLKVARGEYVEMALSFMLPSYLSGVPCADNEYLEIRDGYNQSANLLGVFCGRYIKSLIRRSSGHHMWLRLSPSGRYLLFYPNYYEGRAANKTVPANLSEVAQTQFVLLNHSSSLWCPAEGGPAPRIVWRKNGAVVQNSTSVRLLINVTKEKGIPTTAARWTAMVR